Protein AF-A0A7W0HCE4-F1 (afdb_monomer_lite)

Structure (mmCIF, N/CA/C/O backbone):
data_AF-A0A7W0HCE4-F1
#
_entry.id   AF-A0A7W0HCE4-F1
#
loop_
_atom_site.group_PDB
_atom_site.id
_atom_site.type_symbol
_atom_site.label_atom_id
_atom_site.label_alt_id
_atom_site.label_comp_id
_atom_site.label_asym_id
_atom_site.label_entity_id
_atom_site.label_seq_id
_atom_site.pdbx_PDB_ins_code
_atom_site.Cartn_x
_atom_site.Cartn_y
_atom_site.Cartn_z
_atom_site.occupancy
_atom_site.B_iso_or_equiv
_atom_site.auth_seq_id
_atom_site.auth_comp_id
_atom_site.auth_asym_id
_atom_site.auth_atom_id
_atom_site.pdbx_PDB_model_num
ATOM 1 N N . MET A 1 1 ? 74.930 -29.586 -72.399 1.00 37.34 1 MET A N 1
ATOM 2 C CA . MET A 1 1 ? 75.860 -28.508 -72.786 1.00 37.34 1 MET A CA 1
ATOM 3 C C . MET A 1 1 ? 75.119 -27.183 -72.626 1.00 37.34 1 MET A C 1
ATOM 5 O O . MET A 1 1 ? 74.125 -26.989 -73.298 1.00 37.34 1 MET A O 1
ATOM 9 N N . ILE A 1 2 ? 75.574 -26.370 -71.663 1.00 38.88 2 ILE A N 1
ATOM 10 C CA . ILE A 1 2 ? 75.503 -24.894 -71.575 1.00 38.88 2 ILE A CA 1
ATOM 11 C C . ILE A 1 2 ? 74.087 -24.244 -71.536 1.00 38.88 2 ILE A C 1
ATOM 13 O O . ILE A 1 2 ? 73.412 -24.165 -72.547 1.00 38.88 2 ILE A O 1
ATOM 17 N N . LYS A 1 3 ? 73.533 -23.886 -70.361 1.00 41.09 3 LYS A N 1
ATOM 18 C CA . LYS A 1 3 ? 73.695 -22.641 -69.542 1.00 41.09 3 LYS A CA 1
ATOM 19 C C . LYS A 1 3 ? 72.867 -21.426 -70.031 1.00 41.09 3 LYS A C 1
ATOM 21 O O . LYS A 1 3 ? 73.241 -20.822 -71.028 1.00 41.09 3 LYS A O 1
ATOM 26 N N . ARG A 1 4 ? 71.882 -20.999 -69.213 1.00 38.53 4 ARG A N 1
ATOM 27 C CA . ARG A 1 4 ? 71.616 -19.631 -68.651 1.00 38.53 4 ARG A CA 1
ATOM 28 C C . ARG A 1 4 ? 70.099 -19.467 -68.380 1.00 38.53 4 ARG A C 1
ATOM 30 O O . ARG A 1 4 ? 69.330 -19.603 -69.314 1.00 38.53 4 ARG A O 1
ATOM 37 N N . LEU A 1 5 ? 69.553 -19.413 -67.154 1.00 45.75 5 LEU A N 1
ATOM 38 C CA . LEU A 1 5 ? 69.664 -18.492 -65.994 1.00 45.75 5 LEU A CA 1
ATOM 39 C C . LEU A 1 5 ? 69.157 -17.047 -66.217 1.00 45.75 5 LEU A C 1
ATOM 41 O O . LEU A 1 5 ? 69.808 -16.286 -66.924 1.00 45.75 5 LEU A O 1
ATOM 45 N N . ARG A 1 6 ? 68.146 -16.692 -65.388 1.00 41.25 6 ARG A N 1
ATOM 46 C CA . ARG A 1 6 ? 67.725 -15.361 -64.862 1.00 41.25 6 ARG A CA 1
ATOM 47 C C . ARG A 1 6 ? 66.844 -14.523 -65.815 1.00 41.25 6 ARG A C 1
ATOM 49 O O . ARG A 1 6 ? 67.125 -14.466 -66.994 1.00 41.25 6 ARG A O 1
ATOM 56 N N . HIS A 1 7 ? 65.748 -13.882 -65.392 1.00 38.25 7 HIS A N 1
ATOM 57 C CA . HIS A 1 7 ? 65.564 -13.102 -64.166 1.00 38.25 7 HIS A CA 1
ATOM 58 C C . HIS A 1 7 ? 64.142 -13.143 -63.576 1.00 38.25 7 HIS A C 1
ATOM 60 O O . HIS A 1 7 ? 63.132 -13.031 -64.259 1.00 38.25 7 HIS A O 1
ATOM 66 N N . THR A 1 8 ? 64.137 -13.211 -62.249 1.00 46.72 8 THR A N 1
ATOM 67 C CA . THR A 1 8 ? 63.145 -12.707 -61.297 1.00 46.72 8 THR A CA 1
ATOM 68 C C . THR A 1 8 ? 62.633 -11.295 -61.607 1.00 46.72 8 THR A C 1
ATOM 70 O O . THR A 1 8 ? 63.443 -10.380 -61.731 1.00 46.72 8 THR A O 1
ATOM 73 N N . ALA A 1 9 ? 61.318 -11.088 -61.523 1.00 38.62 9 ALA A N 1
ATOM 74 C CA . ALA A 1 9 ? 60.739 -9.820 -61.080 1.00 38.62 9 ALA A CA 1
ATOM 75 C C . ALA A 1 9 ? 59.551 -10.111 -60.152 1.00 38.62 9 ALA A C 1
ATOM 77 O O . ALA A 1 9 ? 58.407 -10.259 -60.571 1.00 38.62 9 ALA A O 1
ATOM 78 N N . LYS A 1 10 ? 59.864 -10.236 -58.858 1.00 41.44 10 LYS A N 1
ATOM 79 C CA . LYS A 1 10 ? 58.897 -10.055 -57.779 1.00 41.44 10 LYS A CA 1
ATOM 80 C C . LYS A 1 10 ? 58.501 -8.578 -57.796 1.00 41.44 10 LYS A C 1
ATOM 82 O O . LYS A 1 10 ? 59.321 -7.746 -57.423 1.00 41.44 10 LYS A O 1
ATOM 87 N N . VAL A 1 11 ? 57.279 -8.248 -58.202 1.00 39.66 11 VAL A N 1
ATOM 88 C CA . VAL A 1 11 ? 56.670 -6.963 -57.833 1.00 39.66 11 VAL A CA 1
ATOM 89 C C . VAL A 1 11 ? 55.745 -7.252 -56.665 1.00 39.66 11 VAL A C 1
ATOM 91 O O . VAL A 1 11 ? 54.570 -7.568 -56.821 1.00 39.66 11 VAL A O 1
ATOM 94 N N . GLY A 1 12 ? 56.342 -7.223 -55.475 1.00 42.44 12 GLY A N 1
ATOM 95 C CA . GLY A 1 12 ? 55.594 -7.074 -54.243 1.00 42.44 12 GLY A CA 1
ATOM 96 C C . GLY A 1 12 ? 55.044 -5.656 -54.197 1.00 42.44 12 GLY A C 1
ATOM 97 O O . GLY A 1 12 ? 55.812 -4.702 -54.124 1.00 42.44 12 GLY A O 1
ATOM 98 N N . ALA A 1 13 ? 53.725 -5.523 -54.232 1.00 39.62 13 ALA A N 1
ATOM 99 C CA . ALA A 1 13 ? 53.053 -4.351 -53.704 1.00 39.62 13 ALA A CA 1
ATOM 100 C C . ALA A 1 13 ? 52.487 -4.748 -52.339 1.00 39.62 13 ALA A C 1
ATOM 102 O O . ALA A 1 13 ? 51.343 -5.180 -52.214 1.00 39.62 13 ALA A O 1
ATOM 103 N N . LEU A 1 14 ? 53.344 -4.645 -51.319 1.00 40.50 14 LEU A N 1
ATOM 104 C CA . LEU A 1 14 ? 52.908 -4.470 -49.940 1.00 40.50 14 LEU A CA 1
ATOM 105 C C . LEU A 1 14 ? 52.100 -3.160 -49.918 1.00 40.50 14 LEU A C 1
ATOM 107 O O . LEU A 1 14 ? 52.675 -2.078 -49.956 1.00 40.50 14 LEU A O 1
ATOM 111 N N . MET A 1 15 ? 50.772 -3.244 -49.904 1.00 41.19 15 MET A N 1
ATOM 112 C CA . MET A 1 15 ? 49.914 -2.148 -49.443 1.00 41.19 15 MET A CA 1
ATOM 113 C C . MET A 1 15 ? 49.474 -2.483 -48.021 1.00 41.19 15 MET A C 1
ATOM 115 O O . MET A 1 15 ? 48.312 -2.751 -47.739 1.00 41.19 15 MET A O 1
ATOM 119 N N . THR A 1 16 ? 50.449 -2.505 -47.115 1.00 43.69 16 THR A N 1
ATOM 120 C CA . THR A 1 16 ? 50.219 -2.295 -45.688 1.00 43.69 16 THR A CA 1
ATOM 121 C C . THR A 1 16 ? 49.988 -0.804 -45.474 1.00 43.69 16 THR A C 1
ATOM 123 O O . THR A 1 16 ? 50.925 -0.048 -45.239 1.00 43.69 16 THR A O 1
ATOM 126 N N . VAL A 1 17 ? 48.732 -0.381 -45.550 1.00 43.34 17 VAL A N 1
ATOM 127 C CA . VAL A 1 17 ? 48.257 0.730 -44.726 1.00 43.34 17 VAL A CA 1
ATOM 128 C C . VAL A 1 17 ? 47.193 0.115 -43.836 1.00 43.34 17 VAL A C 1
ATOM 130 O O . VAL A 1 17 ? 46.006 0.119 -44.147 1.00 43.34 17 VAL A O 1
ATOM 133 N N . ALA A 1 18 ? 47.664 -0.531 -42.768 1.00 41.62 18 ALA A N 1
ATOM 134 C CA . ALA A 1 18 ? 46.821 -0.854 -41.635 1.00 41.62 18 ALA A CA 1
ATOM 135 C C . ALA A 1 18 ? 46.302 0.485 -41.106 1.00 41.62 18 ALA A C 1
ATOM 137 O O . ALA A 1 18 ? 47.062 1.293 -40.573 1.00 41.62 18 ALA A O 1
ATOM 138 N N . ALA A 1 19 ? 45.024 0.750 -41.355 1.00 42.84 19 ALA A N 1
ATOM 139 C CA . ALA A 1 19 ? 44.295 1.858 -40.776 1.00 42.84 19 ALA A CA 1
ATOM 140 C C . ALA A 1 19 ? 44.119 1.577 -39.278 1.00 42.84 19 ALA A C 1
ATOM 142 O O . ALA A 1 19 ? 43.049 1.194 -38.821 1.00 42.84 19 ALA A O 1
ATOM 143 N N . THR A 1 20 ? 45.187 1.753 -38.504 1.00 44.50 20 THR A N 1
ATOM 144 C CA . THR A 1 20 ? 45.140 1.785 -37.040 1.00 44.50 20 THR A CA 1
ATOM 145 C C . THR A 1 20 ? 44.678 3.172 -36.595 1.00 44.50 20 THR A C 1
ATOM 147 O O . THR A 1 20 ? 45.340 3.864 -35.833 1.00 44.50 20 THR A O 1
ATOM 150 N N . GLY A 1 21 ? 43.538 3.611 -37.126 1.00 44.34 21 GLY A N 1
ATOM 151 C CA . GLY A 1 21 ? 42.739 4.667 -36.529 1.00 44.34 21 GLY A CA 1
ATOM 152 C C . GLY A 1 21 ? 41.798 3.991 -35.552 1.00 44.34 21 GLY A C 1
ATOM 153 O O . GLY A 1 21 ? 40.619 3.833 -35.855 1.00 44.34 21 GLY A O 1
ATOM 154 N N . LEU A 1 22 ? 42.343 3.508 -34.433 1.00 43.38 22 LEU A N 1
ATOM 155 C CA . LEU A 1 22 ? 41.542 3.052 -33.306 1.00 43.38 22 LEU A CA 1
ATOM 156 C C . LEU A 1 22 ? 40.835 4.303 -32.773 1.00 43.38 22 LEU A C 1
ATOM 158 O O . LEU A 1 22 ? 41.374 5.051 -31.961 1.00 43.38 22 LEU A O 1
ATOM 162 N N . LEU A 1 23 ? 39.673 4.592 -33.354 1.00 44.69 23 LEU A N 1
ATOM 163 C CA . LEU A 1 23 ? 38.726 5.569 -32.859 1.00 44.69 23 LEU A CA 1
ATOM 164 C C . LEU A 1 23 ? 38.374 5.113 -31.448 1.00 44.69 23 LEU A C 1
ATOM 166 O O . LEU A 1 23 ? 37.571 4.202 -31.262 1.00 44.69 23 LEU A O 1
ATOM 170 N N . ILE A 1 24 ? 38.988 5.751 -30.455 1.00 46.81 24 ILE A N 1
ATOM 171 C CA . ILE A 1 24 ? 38.459 5.815 -29.097 1.00 46.81 24 ILE A CA 1
ATOM 172 C C . ILE A 1 24 ? 37.216 6.711 -29.197 1.00 46.81 24 ILE A C 1
ATOM 174 O O . ILE A 1 24 ? 37.203 7.854 -28.755 1.00 46.81 24 ILE A O 1
ATOM 178 N N . GLY A 1 25 ? 36.196 6.228 -29.908 1.00 45.31 25 GLY A N 1
ATOM 179 C CA . GLY A 1 25 ? 34.849 6.736 -29.770 1.00 45.31 25 GLY A CA 1
ATOM 180 C C . GLY A 1 25 ? 34.434 6.315 -28.378 1.00 45.31 25 GLY A C 1
ATOM 181 O O . GLY A 1 25 ? 34.286 5.121 -28.125 1.00 45.31 25 GLY A O 1
ATOM 182 N N . GLY A 1 26 ? 34.360 7.274 -27.458 1.00 45.44 26 GLY A N 1
ATOM 183 C CA . GLY A 1 26 ? 33.756 7.027 -26.161 1.00 45.44 26 GLY A CA 1
ATOM 184 C C . GLY A 1 26 ? 32.360 6.489 -26.423 1.00 45.44 26 GLY A C 1
ATOM 185 O O . GLY A 1 26 ? 31.509 7.226 -26.914 1.00 45.44 26 GLY A O 1
ATOM 186 N N . ALA A 1 27 ? 32.156 5.196 -26.175 1.00 43.72 27 ALA A N 1
ATOM 187 C CA . ALA A 1 27 ? 30.822 4.647 -26.083 1.00 43.72 27 ALA A CA 1
ATOM 188 C C . ALA A 1 27 ? 30.161 5.418 -24.942 1.00 43.72 27 ALA A C 1
ATOM 190 O O . ALA A 1 27 ? 30.514 5.240 -23.775 1.00 43.72 27 ALA A O 1
ATOM 191 N N . THR A 1 28 ? 29.287 6.360 -25.282 1.00 46.72 28 THR A N 1
ATOM 192 C CA . THR A 1 28 ? 28.354 6.894 -24.301 1.00 46.72 28 THR A CA 1
ATOM 193 C C . THR A 1 28 ? 27.601 5.690 -23.750 1.00 46.72 28 THR A C 1
ATOM 195 O O . THR A 1 28 ? 27.177 4.856 -24.559 1.00 46.72 28 THR A O 1
ATOM 198 N N . PRO A 1 29 ? 27.482 5.538 -22.420 1.00 52.06 29 PRO A N 1
ATOM 199 C CA . PRO A 1 29 ? 26.668 4.468 -21.874 1.00 52.06 29 PRO A CA 1
ATOM 200 C C . PRO A 1 29 ? 25.286 4.600 -22.508 1.00 52.06 29 PRO A C 1
ATOM 202 O O . PRO A 1 29 ? 24.668 5.662 -22.420 1.00 52.06 29 PRO A O 1
ATOM 205 N N . ALA A 1 30 ? 24.848 3.561 -23.220 1.00 50.66 30 ALA A N 1
ATOM 206 C CA . ALA A 1 30 ? 23.439 3.433 -23.524 1.00 50.66 30 ALA A CA 1
ATOM 207 C C . ALA A 1 30 ? 22.764 3.382 -22.156 1.00 50.66 30 ALA A C 1
ATOM 209 O O . ALA A 1 30 ? 23.057 2.489 -21.358 1.00 50.66 30 ALA A O 1
ATOM 210 N N . LEU A 1 31 ? 21.976 4.406 -21.845 1.00 56.56 31 LEU A N 1
ATOM 211 C CA . LEU A 1 31 ? 21.068 4.304 -20.718 1.00 56.56 31 LEU A CA 1
ATOM 212 C C . LEU A 1 31 ? 20.157 3.112 -21.047 1.00 56.56 31 LEU A C 1
ATOM 214 O O . LEU A 1 31 ? 19.805 2.916 -22.208 1.00 56.56 31 LEU A O 1
ATOM 218 N N . ALA A 1 32 ? 19.910 2.240 -20.080 1.00 57.72 32 ALA A N 1
ATOM 219 C CA . ALA A 1 32 ? 18.903 1.202 -20.233 1.00 57.72 32 ALA A CA 1
ATOM 220 C C . ALA A 1 32 ? 17.567 1.789 -19.782 1.00 57.72 32 ALA A C 1
ATOM 222 O O . ALA A 1 32 ? 17.553 2.645 -18.892 1.00 57.72 32 ALA A O 1
ATOM 223 N N . ASP A 1 33 ? 16.473 1.329 -20.380 1.00 70.81 33 ASP A N 1
ATOM 224 C CA . ASP A 1 33 ? 15.153 1.578 -19.820 1.00 70.81 33 ASP A CA 1
ATOM 225 C C . ASP A 1 33 ? 15.108 0.946 -18.431 1.00 70.81 33 ASP A C 1
ATOM 227 O O . ASP A 1 33 ? 15.398 -0.244 -18.269 1.00 70.81 33 ASP A O 1
ATOM 231 N N . THR A 1 34 ? 14.794 1.763 -17.428 1.00 80.06 34 THR A N 1
ATOM 232 C CA . THR A 1 34 ? 14.655 1.303 -16.048 1.00 80.06 34 THR A CA 1
ATOM 233 C C . THR A 1 34 ? 13.201 1.391 -15.630 1.00 80.06 34 THR A C 1
ATOM 235 O O . THR A 1 34 ? 12.513 2.368 -15.930 1.00 80.06 34 THR A O 1
ATOM 238 N N . SER A 1 35 ? 12.722 0.360 -14.942 1.00 86.94 35 SER A N 1
ATOM 239 C CA . SER A 1 35 ? 11.449 0.400 -14.224 1.00 86.94 35 SER A CA 1
ATOM 240 C C . SER A 1 35 ? 11.597 -0.285 -12.875 1.00 86.94 35 SER A C 1
ATOM 242 O O . SER A 1 35 ? 12.296 -1.290 -12.754 1.00 86.94 35 SER A O 1
ATOM 244 N N . GLN A 1 36 ? 10.960 0.279 -11.855 1.00 90.31 36 GLN A N 1
ATOM 245 C CA . GLN A 1 36 ? 11.044 -0.213 -10.481 1.00 90.31 36 GLN A CA 1
ATOM 246 C C . GLN A 1 36 ? 9.645 -0.297 -9.875 1.00 90.31 36 GLN A C 1
ATOM 248 O O . GLN A 1 36 ? 8.809 0.573 -10.116 1.00 90.31 36 GLN A O 1
ATOM 253 N N . ALA A 1 37 ? 9.382 -1.332 -9.083 1.00 92.12 37 ALA A N 1
ATOM 254 C CA . ALA A 1 37 ? 8.168 -1.441 -8.283 1.00 92.12 37 ALA A CA 1
ATOM 255 C C . ALA A 1 37 ? 8.479 -2.082 -6.932 1.00 92.12 37 ALA A C 1
ATOM 257 O O . ALA A 1 37 ? 9.247 -3.040 -6.842 1.00 92.12 37 ALA A O 1
ATOM 258 N N . THR A 1 38 ? 7.857 -1.568 -5.873 1.00 93.56 38 THR A N 1
ATOM 259 C CA . THR A 1 38 ? 7.938 -2.132 -4.527 1.00 93.56 38 THR A CA 1
ATOM 260 C C . THR A 1 38 ? 6.558 -2.232 -3.888 1.00 93.56 38 THR A C 1
ATOM 262 O O . THR A 1 38 ? 5.717 -1.349 -4.049 1.00 93.56 38 THR A O 1
ATOM 265 N N . ALA A 1 39 ? 6.331 -3.317 -3.152 1.00 94.38 39 ALA A N 1
ATOM 266 C CA . ALA A 1 39 ? 5.108 -3.609 -2.418 1.00 94.38 39 ALA A CA 1
ATOM 267 C C . ALA A 1 39 ? 5.448 -4.137 -1.016 1.00 94.38 39 ALA A C 1
ATOM 269 O O . ALA A 1 39 ? 6.295 -5.018 -0.858 1.00 94.38 39 ALA A O 1
ATOM 270 N N . ASN A 1 40 ? 4.771 -3.619 0.004 1.00 94.06 40 ASN A N 1
ATOM 271 C CA . ASN A 1 40 ? 4.890 -4.050 1.391 1.00 94.06 40 ASN A CA 1
ATOM 272 C C . ASN A 1 40 ? 3.496 -4.074 2.031 1.00 94.06 40 ASN A C 1
ATOM 274 O O . ASN A 1 40 ? 2.814 -3.051 2.107 1.00 94.06 40 ASN A O 1
ATOM 278 N N . ALA A 1 41 ? 3.046 -5.253 2.457 1.00 93.44 41 ALA A N 1
ATOM 279 C CA . ALA A 1 41 ? 1.690 -5.421 2.966 1.00 93.44 41 ALA A CA 1
ATOM 280 C C . ALA A 1 41 ? 1.482 -4.817 4.366 1.00 93.44 41 ALA A C 1
ATOM 282 O O . ALA A 1 41 ? 0.426 -4.226 4.608 1.00 93.44 41 ALA A O 1
ATOM 283 N N . ALA A 1 42 ? 2.449 -4.953 5.280 1.00 92.12 42 ALA A N 1
ATOM 284 C CA . ALA A 1 42 ? 2.346 -4.418 6.633 1.00 92.12 42 ALA A CA 1
ATOM 285 C C . ALA A 1 42 ? 3.709 -4.174 7.304 1.00 92.12 42 ALA A C 1
ATOM 287 O O . ALA A 1 42 ? 4.560 -5.065 7.397 1.00 92.12 42 ALA A O 1
ATOM 288 N N . VAL A 1 43 ? 3.842 -2.995 7.913 1.00 92.06 43 VAL A N 1
ATOM 289 C CA . VAL A 1 43 ? 4.933 -2.632 8.823 1.00 92.06 43 VAL A CA 1
ATOM 290 C C . VAL A 1 43 ? 4.335 -2.120 10.125 1.00 92.06 43 VAL A C 1
ATOM 292 O O . VAL A 1 43 ? 3.591 -1.147 10.124 1.00 92.06 43 VAL A O 1
ATOM 295 N N . LEU A 1 44 ? 4.670 -2.770 11.239 1.00 90.25 44 LEU A N 1
ATOM 296 C CA . LEU A 1 44 ? 4.328 -2.337 12.590 1.00 90.25 44 LEU A CA 1
ATOM 297 C C . LEU A 1 44 ? 5.611 -2.044 13.356 1.00 90.25 44 LEU A C 1
ATOM 299 O O . LEU A 1 44 ? 6.436 -2.934 13.568 1.00 90.25 44 LEU A O 1
ATOM 303 N N . GLU A 1 45 ? 5.733 -0.823 13.843 1.00 91.81 45 GLU A N 1
ATOM 304 C CA . GLU A 1 45 ? 6.840 -0.349 14.654 1.00 91.81 45 GLU A CA 1
ATOM 305 C C . GLU A 1 45 ? 6.353 -0.008 16.061 1.00 91.81 45 GLU A C 1
ATOM 307 O O . GLU A 1 45 ? 5.301 0.603 16.256 1.00 91.81 45 GLU A O 1
ATOM 312 N N . LEU A 1 46 ? 7.145 -0.399 17.055 1.00 88.50 46 LEU A N 1
ATOM 313 C CA . LEU A 1 46 ? 6.950 -0.059 18.458 1.00 88.50 46 LEU A CA 1
ATOM 314 C C . LEU A 1 46 ? 8.176 0.725 18.921 1.00 88.50 46 LEU A C 1
ATOM 316 O O . LEU A 1 46 ? 9.292 0.203 18.889 1.00 88.50 46 LEU A O 1
ATOM 320 N N . LEU A 1 47 ? 7.981 1.975 19.347 1.00 88.19 47 LEU A N 1
ATOM 321 C CA . LEU A 1 47 ? 9.069 2.872 19.760 1.00 88.19 47 LEU A CA 1
ATOM 322 C C . LEU A 1 47 ? 10.177 2.973 18.689 1.00 88.19 47 LEU A C 1
ATOM 324 O O . LEU A 1 47 ? 11.364 2.864 19.000 1.00 88.19 47 LEU A O 1
ATOM 328 N N . GLY A 1 48 ? 9.778 3.083 17.416 1.00 85.25 48 GLY A N 1
ATOM 329 C CA . GLY A 1 48 ? 10.684 3.174 16.263 1.00 85.25 48 GLY A CA 1
ATOM 330 C C . GLY A 1 48 ? 11.444 1.888 15.915 1.00 85.25 48 GLY A C 1
ATOM 331 O O . GLY A 1 48 ? 12.333 1.922 15.069 1.00 85.25 48 GLY A O 1
ATOM 332 N N . ASN A 1 49 ? 11.135 0.758 16.559 1.00 85.88 49 ASN A N 1
ATOM 333 C CA . ASN A 1 49 ? 11.723 -0.538 16.228 1.00 85.88 49 ASN A CA 1
ATOM 334 C C . ASN A 1 49 ? 10.685 -1.402 15.501 1.00 85.88 49 ASN A C 1
ATOM 336 O O . ASN A 1 49 ? 9.560 -1.512 16.000 1.00 85.88 49 ASN A O 1
ATOM 340 N N . PRO A 1 50 ? 11.032 -2.053 14.377 1.00 85.38 50 PRO A N 1
ATOM 341 C CA . PRO A 1 50 ? 10.102 -2.921 13.669 1.00 85.38 50 PRO A CA 1
ATOM 342 C C . PRO A 1 50 ? 9.750 -4.123 14.550 1.00 85.38 50 PRO A C 1
ATOM 344 O O . PRO A 1 50 ? 10.606 -4.936 14.899 1.00 85.38 50 PRO A O 1
ATOM 347 N N . LEU A 1 51 ? 8.479 -4.218 14.928 1.00 85.81 51 LEU A N 1
ATOM 348 C CA . LEU A 1 51 ? 7.922 -5.339 15.677 1.00 85.81 51 LEU A CA 1
ATOM 349 C C . LEU A 1 51 ? 7.426 -6.430 14.725 1.00 85.81 51 LEU A C 1
ATOM 351 O O . LEU A 1 51 ? 7.648 -7.613 14.972 1.00 85.81 51 LEU A O 1
ATOM 355 N N . ILE A 1 52 ? 6.753 -6.023 13.646 1.00 84.38 52 ILE A N 1
ATOM 356 C CA . ILE A 1 52 ? 6.265 -6.909 12.588 1.00 84.38 52 ILE A CA 1
ATOM 357 C C . ILE A 1 52 ? 6.586 -6.255 11.249 1.00 84.38 52 ILE A C 1
ATOM 359 O O . ILE A 1 52 ? 6.328 -5.072 11.047 1.00 84.38 52 ILE A O 1
ATOM 363 N N . THR A 1 53 ? 7.136 -7.037 10.329 1.00 86.38 53 THR A N 1
ATOM 364 C CA . THR A 1 53 ? 7.311 -6.640 8.935 1.00 86.38 53 THR A CA 1
ATOM 365 C C . THR A 1 53 ? 6.973 -7.823 8.049 1.00 86.38 53 THR A C 1
ATOM 367 O O . THR A 1 53 ? 7.358 -8.957 8.341 1.00 86.38 53 THR A O 1
ATOM 370 N N . THR A 1 54 ? 6.246 -7.559 6.973 1.00 86.94 54 THR A N 1
ATOM 371 C CA . THR A 1 54 ? 5.974 -8.538 5.919 1.00 86.94 54 THR A CA 1
ATOM 372 C C . THR A 1 54 ? 7.136 -8.677 4.938 1.00 86.94 54 THR A C 1
ATOM 374 O O . THR A 1 54 ? 7.057 -9.477 4.013 1.00 86.94 54 THR A O 1
ATOM 377 N N . GLY A 1 55 ? 8.221 -7.921 5.134 1.00 86.62 55 GLY A N 1
ATOM 378 C CA . GLY A 1 55 ? 9.271 -7.765 4.135 1.00 86.62 55 GLY A CA 1
ATOM 379 C C . GLY A 1 55 ? 8.836 -6.836 3.002 1.00 86.62 55 GLY A C 1
ATOM 380 O O . GLY A 1 55 ? 7.729 -6.299 3.007 1.00 86.62 55 GLY A O 1
ATOM 381 N N . THR A 1 56 ? 9.733 -6.638 2.041 1.00 88.56 56 THR A N 1
ATOM 382 C CA . THR A 1 56 ? 9.474 -5.814 0.861 1.00 88.56 56 THR A CA 1
ATOM 383 C C . THR A 1 56 ? 9.630 -6.676 -0.376 1.00 88.56 56 THR A C 1
ATOM 385 O O . THR A 1 56 ? 10.691 -7.250 -0.612 1.00 88.56 56 THR A O 1
ATOM 388 N N . CYS A 1 57 ? 8.578 -6.709 -1.176 1.00 90.06 57 CYS A N 1
ATOM 389 C CA . CYS A 1 57 ? 8.569 -7.289 -2.501 1.00 90.06 57 CYS A CA 1
ATOM 390 C C . CYS A 1 57 ? 9.028 -6.213 -3.483 1.00 90.06 57 CYS A C 1
ATOM 392 O O . CYS A 1 57 ? 8.302 -5.249 -3.711 1.00 90.06 57 CYS A O 1
ATOM 394 N N . ALA A 1 58 ? 10.254 -6.324 -3.987 1.00 90.38 58 ALA A N 1
ATOM 395 C CA . ALA A 1 58 ? 10.869 -5.336 -4.867 1.00 90.38 58 ALA A CA 1
ATOM 396 C C . ALA A 1 58 ? 11.299 -6.002 -6.172 1.00 90.38 58 ALA A C 1
ATOM 398 O O . ALA A 1 58 ? 11.889 -7.081 -6.143 1.00 90.38 58 ALA A O 1
ATOM 399 N N . VAL A 1 59 ? 10.999 -5.350 -7.289 1.00 89.38 59 VAL A N 1
ATOM 400 C CA . VAL A 1 59 ? 11.402 -5.771 -8.632 1.00 89.38 59 VAL A CA 1
ATOM 401 C C . VAL A 1 59 ? 11.976 -4.576 -9.373 1.00 89.38 59 VAL A C 1
ATOM 403 O O . VAL A 1 59 ? 11.510 -3.441 -9.213 1.00 89.38 59 VAL A O 1
ATOM 406 N N . GLU A 1 60 ? 13.003 -4.835 -10.165 1.00 87.88 60 GLU A N 1
ATOM 407 C CA . GLU A 1 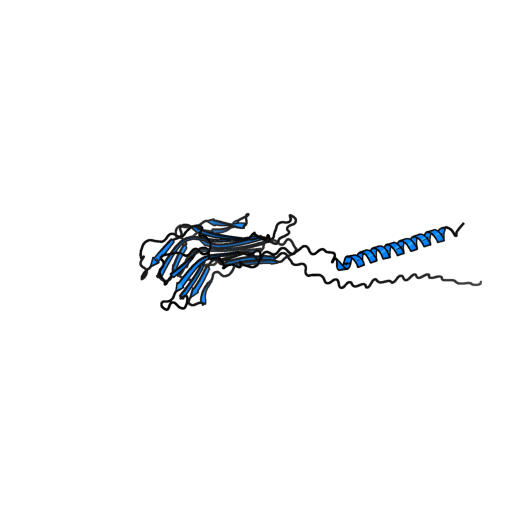60 ? 13.716 -3.821 -10.921 1.00 87.88 60 GLU A CA 1
ATOM 408 C C . GLU A 1 60 ? 14.108 -4.404 -12.272 1.00 87.88 60 GLU A C 1
ATOM 410 O O . GLU A 1 60 ? 14.871 -5.361 -12.379 1.00 87.88 60 GLU A O 1
ATOM 415 N N . HIS A 1 61 ? 13.602 -3.781 -13.327 1.00 83.94 61 HIS A N 1
ATOM 416 C CA . HIS A 1 61 ? 13.930 -4.173 -14.679 1.00 83.94 61 HIS A CA 1
ATOM 417 C C . HIS A 1 61 ? 14.924 -3.176 -15.271 1.00 83.94 61 HIS A C 1
ATOM 419 O O . HIS A 1 61 ? 14.548 -2.061 -15.628 1.00 83.94 61 HIS A O 1
ATOM 425 N N . GLU A 1 62 ? 16.179 -3.605 -15.403 1.00 76.81 62 GLU A N 1
ATOM 426 C CA . GLU A 1 62 ? 17.256 -2.873 -16.077 1.00 76.81 62 GLU A CA 1
ATOM 427 C C . GLU A 1 62 ? 17.734 -3.679 -17.289 1.00 76.81 62 GLU A C 1
ATOM 429 O O . GLU A 1 62 ? 18.667 -4.482 -17.193 1.00 76.81 62 GLU A O 1
ATOM 434 N N . SER A 1 63 ? 17.108 -3.523 -18.456 1.00 64.31 63 SER A N 1
ATOM 435 C CA . SER A 1 63 ? 17.680 -4.152 -19.646 1.00 64.31 63 SER A CA 1
ATOM 436 C C . SER A 1 63 ? 17.304 -3.468 -20.953 1.00 64.31 63 SER A C 1
ATOM 438 O O . SER A 1 63 ? 16.226 -2.915 -21.113 1.00 64.31 63 SER A O 1
ATOM 440 N N . ASN A 1 64 ? 18.238 -3.535 -21.904 1.00 59.41 64 ASN A N 1
ATOM 441 C CA . ASN A 1 64 ? 18.039 -3.180 -23.309 1.00 59.41 64 ASN A CA 1
ATOM 442 C C . ASN A 1 64 ? 17.615 -4.397 -24.156 1.00 59.41 64 ASN A C 1
ATOM 444 O O . ASN A 1 64 ? 17.807 -4.414 -25.373 1.00 59.41 64 ASN A O 1
ATOM 448 N N . GLN A 1 65 ? 17.141 -5.466 -23.509 1.00 54.97 65 GLN A N 1
ATOM 449 C CA . GLN A 1 65 ? 16.704 -6.696 -24.157 1.00 54.97 65 GLN A CA 1
ATOM 450 C C . GLN A 1 65 ? 15.308 -7.040 -23.656 1.00 54.97 65 GLN A C 1
ATOM 452 O O . GLN A 1 65 ? 14.979 -6.800 -22.507 1.00 54.97 65 GLN A O 1
ATOM 457 N N . SER A 1 66 ? 14.483 -7.647 -24.502 1.00 53.59 66 SER A N 1
ATOM 458 C CA . SER A 1 66 ? 13.188 -8.172 -24.068 1.00 53.59 66 SER A CA 1
ATOM 459 C C . SER A 1 66 ? 13.414 -9.361 -23.120 1.00 53.59 66 SER A C 1
ATOM 461 O O . SER A 1 66 ? 13.539 -10.507 -23.553 1.00 53.59 66 SER A O 1
ATOM 463 N N . LEU A 1 67 ? 13.558 -9.075 -21.826 1.00 57.56 67 LEU A N 1
ATOM 464 C CA . LEU A 1 67 ? 13.540 -10.060 -20.752 1.00 57.56 67 LEU A CA 1
ATOM 465 C C . LEU A 1 67 ? 12.086 -10.276 -20.296 1.00 57.56 67 LEU A C 1
ATOM 467 O O . LEU A 1 67 ? 11.259 -9.376 -20.446 1.00 57.56 67 LEU A O 1
ATOM 471 N N . PRO A 1 68 ? 11.744 -11.468 -19.774 1.00 61.50 68 PRO A N 1
ATOM 472 C CA . PRO A 1 68 ? 10.424 -11.706 -19.194 1.00 61.50 68 PRO A CA 1
ATOM 473 C C . PRO A 1 68 ? 10.159 -10.756 -18.016 1.00 61.50 68 PRO A C 1
ATOM 475 O O . PRO A 1 68 ? 11.099 -10.354 -17.330 1.00 61.50 68 PRO A O 1
ATOM 478 N N . ASP A 1 69 ? 8.883 -10.439 -17.781 1.00 72.38 69 ASP A N 1
ATOM 479 C CA . ASP A 1 69 ? 8.422 -9.646 -16.636 1.00 72.38 69 ASP A CA 1
ATOM 480 C C . ASP A 1 69 ? 9.028 -10.167 -15.327 1.00 72.38 69 ASP A C 1
ATOM 482 O O . ASP A 1 69 ? 8.979 -11.370 -15.041 1.00 72.38 69 ASP A O 1
ATOM 486 N N . GLU A 1 70 ? 9.572 -9.260 -14.515 1.00 72.38 70 GLU A N 1
ATOM 487 C CA . GLU A 1 70 ? 10.001 -9.612 -13.169 1.00 72.38 70 GLU A CA 1
ATOM 488 C C . GLU A 1 70 ? 8.812 -9.448 -12.225 1.00 72.38 70 GLU A C 1
ATOM 490 O O . GLU A 1 70 ? 8.241 -8.364 -12.108 1.00 72.38 70 GLU A O 1
ATOM 495 N N . ILE A 1 71 ? 8.417 -10.551 -11.589 1.00 79.62 71 ILE A N 1
ATOM 496 C CA . ILE A 1 71 ? 7.260 -10.616 -10.700 1.00 79.62 71 ILE A CA 1
ATOM 497 C C . ILE A 1 71 ? 7.730 -11.122 -9.346 1.00 79.62 71 ILE A C 1
ATOM 499 O O . ILE A 1 71 ? 8.300 -12.210 -9.243 1.00 79.62 71 ILE A O 1
ATOM 503 N N . CYS A 1 72 ? 7.406 -10.377 -8.300 1.00 80.94 72 CYS A N 1
ATOM 504 C CA . CYS A 1 72 ? 7.466 -10.871 -6.936 1.00 80.94 72 CYS A CA 1
ATOM 505 C C . CYS A 1 72 ? 6.035 -11.018 -6.400 1.00 80.94 72 CYS A C 1
ATOM 507 O O . CYS A 1 72 ? 5.185 -10.169 -6.659 1.00 80.94 72 CYS A O 1
ATOM 509 N N . ASN A 1 73 ? 5.751 -12.124 -5.704 1.00 78.88 73 ASN A N 1
ATOM 510 C CA . ASN A 1 73 ? 4.462 -12.391 -5.069 1.00 78.88 73 ASN A CA 1
ATOM 511 C C . ASN A 1 73 ? 4.688 -13.133 -3.749 1.00 78.88 73 ASN A C 1
ATOM 513 O O . ASN A 1 73 ? 5.147 -14.279 -3.751 1.00 78.88 73 ASN A O 1
ATOM 517 N N . GLU A 1 74 ? 4.362 -12.488 -2.634 1.00 76.88 74 GLU A N 1
ATOM 518 C CA . GLU A 1 74 ? 4.529 -13.058 -1.302 1.00 76.88 74 GLU A CA 1
ATOM 519 C C . GLU A 1 74 ? 3.244 -12.947 -0.482 1.00 76.88 74 GLU A C 1
ATOM 521 O O . GLU A 1 74 ? 2.579 -11.910 -0.473 1.00 76.88 74 GLU A O 1
ATOM 526 N N . ASN A 1 75 ? 2.960 -14.020 0.265 1.00 78.38 75 ASN A N 1
ATOM 527 C CA . ASN A 1 75 ? 1.873 -14.097 1.238 1.00 78.38 75 ASN A CA 1
ATOM 528 C C . ASN A 1 75 ? 2.429 -14.324 2.653 1.00 78.38 75 ASN A C 1
ATOM 530 O O . ASN A 1 75 ? 2.353 -15.442 3.179 1.00 78.38 75 ASN A O 1
ATOM 534 N N . PRO A 1 76 ? 3.076 -13.315 3.256 1.00 71.94 76 PRO A N 1
ATOM 535 C CA . PRO A 1 76 ? 3.698 -13.465 4.560 1.00 71.94 76 PRO A CA 1
ATOM 536 C C . PRO A 1 76 ? 2.636 -13.712 5.630 1.00 71.94 76 PRO A C 1
ATOM 538 O O . PRO A 1 76 ? 1.618 -13.029 5.702 1.00 71.94 76 PRO A O 1
ATOM 541 N N . GLY A 1 77 ? 2.876 -14.706 6.484 1.00 67.19 77 GLY A N 1
ATOM 542 C CA . GLY A 1 77 ? 2.046 -14.928 7.663 1.00 67.19 77 GLY A CA 1
ATOM 543 C C . GLY A 1 77 ? 2.335 -13.884 8.740 1.00 67.19 77 GLY A C 1
ATOM 544 O O . GLY A 1 77 ? 3.483 -13.483 8.929 1.00 67.19 77 GLY A O 1
ATOM 545 N N . LEU A 1 78 ? 1.313 -13.479 9.494 1.00 67.31 78 LEU A N 1
ATOM 546 C CA . LEU A 1 78 ? 1.522 -12.662 10.688 1.00 67.31 78 LEU A CA 1
ATOM 547 C C . LEU A 1 78 ? 1.966 -13.529 11.855 1.00 67.31 78 LEU A C 1
ATOM 549 O O . LEU A 1 78 ? 1.259 -14.436 12.294 1.00 67.31 78 LEU A O 1
ATOM 553 N N . THR A 1 79 ? 3.112 -13.185 12.420 1.00 58.47 79 THR A N 1
ATOM 554 C CA . THR A 1 79 ? 3.534 -13.654 13.738 1.00 58.47 79 THR A CA 1
ATOM 555 C C . THR A 1 79 ? 3.365 -12.521 14.744 1.00 58.47 79 THR A C 1
ATOM 557 O O . THR A 1 79 ? 4.276 -11.726 14.945 1.00 58.47 79 THR A O 1
ATOM 560 N N . GLY A 1 80 ? 2.188 -12.420 15.370 1.00 61.00 80 GLY A N 1
ATOM 561 C CA . GLY A 1 80 ? 1.918 -11.439 16.431 1.00 61.00 80 GLY A CA 1
ATOM 562 C C . GLY A 1 80 ? 0.425 -11.165 16.628 1.00 61.00 80 GLY A C 1
ATOM 563 O O . GLY A 1 80 ? -0.329 -11.138 15.667 1.00 61.00 80 GLY A O 1
ATOM 564 N N . GLY A 1 81 ? -0.021 -10.967 17.873 1.00 67.62 81 GLY A N 1
ATOM 565 C CA . GLY A 1 81 ? -1.450 -10.847 18.221 1.00 67.62 81 GLY A CA 1
ATOM 566 C C . GLY A 1 81 ? -2.108 -9.481 17.974 1.00 67.62 81 GLY A C 1
ATOM 567 O O . GLY A 1 81 ? -3.254 -9.303 18.363 1.00 67.62 81 GLY A O 1
ATOM 568 N N . VAL A 1 82 ? -1.393 -8.513 17.389 1.00 74.12 82 VAL A N 1
ATOM 569 C CA . VAL A 1 82 ? -1.868 -7.125 17.178 1.00 74.12 82 VAL A CA 1
ATOM 570 C C . VAL A 1 82 ? -2.713 -6.999 15.904 1.00 74.12 82 VAL A C 1
ATOM 572 O O . VAL A 1 82 ? -3.656 -6.212 15.850 1.00 74.12 82 VAL A O 1
ATOM 575 N N . LEU A 1 83 ? -2.402 -7.800 14.884 1.00 78.19 83 LEU A N 1
ATOM 576 C CA . LEU A 1 83 ? -3.133 -7.848 13.624 1.00 78.19 83 LEU A CA 1
ATOM 577 C C . LEU A 1 83 ? -3.664 -9.267 13.424 1.00 78.19 83 LEU A C 1
ATOM 579 O O . LEU A 1 83 ? -2.901 -10.229 13.368 1.00 78.19 83 LEU A O 1
ATOM 583 N N . SER A 1 84 ? -4.981 -9.390 13.318 1.00 81.69 84 SER A N 1
ATOM 584 C CA . SER A 1 84 ? -5.654 -10.596 12.858 1.00 81.69 84 SER A CA 1
ATOM 585 C C . SER A 1 84 ? -6.143 -10.317 11.444 1.00 81.69 84 SER A C 1
ATOM 587 O O . SER A 1 84 ? -7.065 -9.535 11.241 1.00 81.69 84 SER A O 1
ATOM 589 N N . ALA A 1 85 ? -5.476 -10.904 10.458 1.00 76.12 85 ALA A N 1
ATOM 590 C CA . ALA A 1 85 ? -5.863 -10.812 9.057 1.00 76.12 85 ALA A CA 1
ATOM 591 C C . ALA A 1 85 ? -5.951 -12.219 8.464 1.00 76.12 85 ALA A C 1
ATOM 593 O O . ALA A 1 85 ? -5.274 -13.136 8.938 1.00 76.12 85 ALA A O 1
ATOM 594 N N . GLY A 1 86 ? -6.774 -12.380 7.428 1.00 73.25 86 GLY A N 1
ATOM 595 C CA . GLY A 1 86 ? -6.868 -13.637 6.692 1.00 73.25 86 GLY A CA 1
ATOM 596 C C . GLY A 1 86 ? -5.655 -13.879 5.801 1.00 73.25 86 GLY A C 1
ATOM 597 O O . GLY A 1 86 ? -5.048 -14.947 5.856 1.00 73.25 86 GLY A O 1
ATOM 598 N N . LEU A 1 87 ? -5.289 -12.875 5.004 1.00 87.06 87 LEU A N 1
ATOM 599 C CA . LEU A 1 87 ? -4.154 -12.919 4.090 1.00 87.06 87 LEU A CA 1
ATOM 600 C C . LEU A 1 87 ? -3.511 -11.533 3.990 1.00 87.06 87 LEU A C 1
ATOM 602 O O . LEU A 1 87 ? -4.207 -10.525 3.865 1.00 87.06 87 LEU A O 1
ATOM 606 N N . LEU A 1 88 ? -2.182 -11.500 3.998 1.00 90.81 88 LEU A N 1
ATOM 607 C CA . LEU A 1 88 ? -1.393 -10.348 3.567 1.00 90.81 88 LEU A CA 1
ATOM 608 C C . LEU A 1 88 ? -0.796 -10.705 2.224 1.00 90.81 88 LEU A C 1
ATOM 610 O O . LEU A 1 88 ? -0.282 -11.808 2.081 1.00 90.81 88 LEU A O 1
ATOM 614 N N . SER A 1 89 ? -0.876 -9.791 1.269 1.00 92.56 89 SER A N 1
ATOM 615 C CA . SER A 1 89 ? -0.375 -10.017 -0.080 1.00 92.56 89 SER A CA 1
ATOM 616 C C . SER A 1 89 ? 0.419 -8.807 -0.524 1.00 92.56 89 SER A C 1
ATOM 618 O O . SER A 1 89 ? -0.016 -7.666 -0.346 1.00 92.56 89 SER A O 1
ATOM 620 N N . GLN A 1 90 ? 1.570 -9.070 -1.124 1.00 93.81 90 GLN A N 1
ATOM 621 C CA . GLN A 1 90 ? 2.418 -8.064 -1.744 1.00 93.81 90 GLN A CA 1
ATOM 622 C C . GLN A 1 90 ? 2.892 -8.592 -3.094 1.00 93.81 90 GLN A C 1
ATOM 624 O O . GLN A 1 90 ? 3.471 -9.674 -3.187 1.00 93.81 90 GLN A O 1
ATOM 629 N N . THR A 1 91 ? 2.581 -7.850 -4.151 1.00 93.56 91 THR A N 1
ATOM 630 C CA . THR A 1 91 ? 2.922 -8.193 -5.528 1.00 93.56 91 THR A CA 1
ATOM 631 C C . THR A 1 91 ? 3.460 -6.959 -6.226 1.00 93.56 91 THR A C 1
ATOM 633 O O . THR A 1 91 ? 2.871 -5.888 -6.124 1.00 93.56 91 THR A O 1
ATOM 636 N N . ALA A 1 92 ? 4.563 -7.104 -6.946 1.00 93.50 92 ALA A N 1
ATOM 637 C CA . ALA A 1 92 ? 5.156 -6.030 -7.728 1.00 93.50 92 ALA A CA 1
ATOM 638 C C . ALA A 1 92 ? 5.608 -6.576 -9.085 1.00 93.50 92 ALA A C 1
ATOM 640 O O . ALA A 1 92 ? 6.075 -7.716 -9.163 1.00 93.50 92 ALA A O 1
ATOM 641 N N . ILE A 1 93 ? 5.435 -5.772 -10.135 1.00 92.31 93 ILE A N 1
ATOM 642 C CA . ILE A 1 93 ? 5.841 -6.072 -11.509 1.00 92.31 93 ILE A CA 1
ATOM 643 C C . ILE A 1 93 ? 6.562 -4.858 -12.093 1.00 92.31 93 ILE A C 1
ATOM 645 O O . ILE A 1 93 ? 6.080 -3.730 -11.987 1.00 92.31 93 ILE A O 1
ATOM 649 N N . ALA A 1 94 ? 7.700 -5.102 -12.737 1.00 89.44 94 ALA A N 1
ATOM 650 C CA . ALA A 1 94 ? 8.436 -4.117 -13.520 1.00 89.44 94 ALA A CA 1
ATOM 651 C C . ALA A 1 94 ? 8.662 -4.658 -14.939 1.00 89.44 94 ALA A C 1
ATOM 653 O O . ALA A 1 94 ? 9.079 -5.809 -15.118 1.00 89.44 94 ALA A O 1
ATOM 654 N N . ARG A 1 95 ? 8.370 -3.833 -15.949 1.00 86.62 95 ARG A N 1
ATOM 655 C CA . ARG A 1 95 ? 8.545 -4.161 -17.368 1.00 86.62 95 ARG A CA 1
ATOM 656 C C . ARG A 1 95 ? 9.375 -3.090 -18.061 1.00 86.62 95 ARG A C 1
ATOM 658 O O . ARG A 1 95 ? 9.042 -1.903 -18.000 1.00 86.62 95 ARG A O 1
ATOM 665 N N . ALA A 1 96 ? 10.412 -3.526 -18.774 1.00 78.19 96 ALA A N 1
ATOM 666 C CA . ALA A 1 96 ? 11.158 -2.654 -19.674 1.00 78.19 96 ALA A CA 1
ATOM 667 C C . ALA A 1 96 ? 10.239 -1.984 -20.703 1.00 78.19 96 ALA A C 1
ATOM 669 O O . ALA A 1 96 ? 9.267 -2.575 -21.182 1.00 78.19 96 ALA A O 1
ATOM 670 N N . GLY A 1 97 ? 10.592 -0.749 -21.053 1.00 71.19 97 GLY A N 1
ATOM 671 C CA . GLY A 1 97 ? 10.124 -0.122 -22.279 1.00 71.19 97 GLY A CA 1
ATOM 672 C C . GLY A 1 97 ? 10.879 -0.703 -23.470 1.00 71.19 97 GLY A C 1
ATOM 673 O O . GLY A 1 97 ? 11.936 -1.310 -23.317 1.00 71.19 97 GLY A O 1
ATOM 674 N N . GLU A 1 98 ? 10.288 -0.572 -24.655 1.00 60.00 98 GLU A N 1
ATOM 675 C CA . GLU A 1 98 ? 10.806 -1.100 -25.927 1.00 60.00 98 GLU A CA 1
ATOM 676 C C . GLU A 1 98 ? 10.716 -2.625 -26.111 1.00 60.00 98 GLU A C 1
ATOM 678 O O . GLU A 1 98 ? 11.600 -3.291 -26.663 1.00 60.00 98 GLU A O 1
ATOM 683 N N . ALA A 1 99 ? 9.538 -3.180 -25.813 1.00 55.66 99 ALA A N 1
ATOM 684 C CA . ALA A 1 99 ? 9.038 -4.278 -26.638 1.00 55.66 99 ALA A CA 1
ATOM 685 C C . ALA A 1 99 ? 9.062 -3.860 -28.136 1.00 55.66 99 ALA A C 1
ATOM 687 O O . ALA A 1 99 ? 8.991 -2.667 -28.445 1.00 55.66 99 ALA A O 1
ATOM 688 N N . PRO A 1 100 ? 9.128 -4.800 -29.104 1.00 56.12 100 PRO A N 1
ATOM 689 C CA . PRO A 1 100 ? 9.169 -4.483 -30.543 1.00 56.12 100 PRO A CA 1
ATOM 690 C C . PRO A 1 100 ? 8.027 -3.584 -31.056 1.00 56.12 100 PRO A C 1
ATOM 692 O O . PRO A 1 100 ? 8.061 -3.138 -32.201 1.00 56.12 100 PRO A O 1
ATOM 695 N N . ASP A 1 101 ? 6.995 -3.376 -30.240 1.00 63.09 101 ASP A N 1
ATOM 696 C CA . ASP A 1 101 ? 5.825 -2.547 -30.503 1.00 63.09 101 ASP A CA 1
ATOM 697 C C . ASP A 1 101 ? 5.969 -1.073 -30.066 1.00 63.09 101 ASP A C 1
ATOM 699 O O . ASP A 1 101 ? 5.099 -0.269 -30.403 1.00 63.09 101 ASP A O 1
ATOM 703 N N . GLY A 1 102 ? 7.058 -0.696 -29.381 1.00 69.88 102 GLY A N 1
ATOM 704 C CA . GLY A 1 102 ? 7.309 0.675 -28.920 1.00 69.88 102 GLY A CA 1
ATOM 705 C C . GLY A 1 102 ? 6.528 1.080 -27.663 1.00 69.88 102 GLY A C 1
ATOM 706 O O . GLY A 1 102 ? 6.311 2.273 -27.440 1.00 69.88 102 GLY A O 1
ATOM 707 N N . SER A 1 103 ? 6.072 0.115 -26.859 1.00 76.75 103 SER A N 1
ATOM 708 C CA . SER A 1 103 ? 5.375 0.391 -25.597 1.00 76.75 103 SER A CA 1
ATOM 709 C C . SER A 1 103 ? 6.309 1.008 -24.538 1.00 76.75 103 SER A C 1
ATOM 711 O O . SER A 1 103 ? 7.485 0.637 -24.471 1.00 76.75 103 SER A O 1
ATOM 713 N N . PRO A 1 104 ? 5.812 1.942 -23.698 1.00 81.44 104 PRO A N 1
ATOM 714 C CA . PRO A 1 104 ? 6.603 2.559 -22.633 1.00 81.44 104 PRO A CA 1
ATOM 715 C C . PRO A 1 104 ? 6.945 1.553 -21.526 1.00 81.44 104 PRO A C 1
ATOM 717 O O . PRO A 1 104 ? 6.229 0.570 -21.334 1.00 81.44 104 PRO A O 1
ATOM 720 N N . ALA A 1 105 ? 7.993 1.839 -20.748 1.00 84.44 105 ALA A N 1
ATOM 721 C CA . ALA A 1 105 ? 8.291 1.077 -19.539 1.00 84.44 105 ALA A CA 1
ATOM 722 C C . ALA A 1 105 ?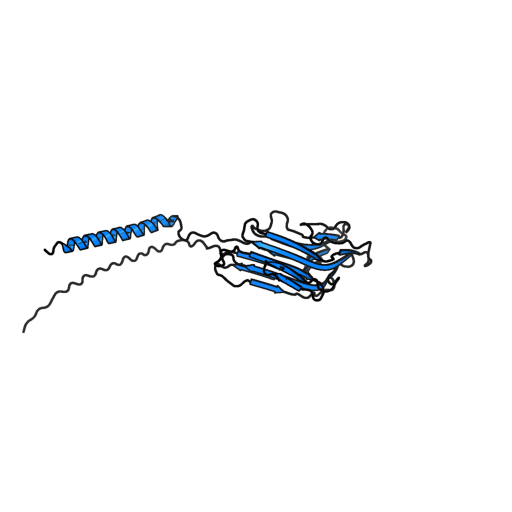 7.150 1.257 -18.532 1.00 84.44 105 ALA A C 1
ATOM 724 O O . ALA A 1 105 ? 6.675 2.382 -18.324 1.00 84.44 105 ALA A O 1
ATOM 725 N N . THR A 1 106 ? 6.714 0.158 -17.922 1.00 88.94 106 THR A N 1
ATOM 726 C CA . THR A 1 106 ? 5.589 0.133 -16.978 1.00 88.94 106 THR A CA 1
ATOM 727 C C . THR A 1 106 ? 6.006 -0.531 -15.679 1.00 88.94 106 THR A C 1
ATOM 729 O O . THR A 1 106 ? 6.829 -1.445 -15.660 1.00 88.94 106 THR A O 1
ATOM 732 N N . SER A 1 107 ? 5.445 -0.062 -14.574 1.00 92.31 107 SER A N 1
ATOM 733 C CA . SER A 1 107 ? 5.626 -0.680 -13.269 1.00 92.31 107 SER A CA 1
ATOM 734 C C . SER A 1 107 ? 4.325 -0.626 -12.488 1.00 92.31 107 SER A C 1
ATOM 736 O O . SER A 1 107 ? 3.605 0.368 -12.535 1.00 92.31 107 SER A O 1
ATOM 738 N N . ALA A 1 108 ? 4.018 -1.715 -11.796 1.00 94.50 108 ALA A N 1
ATOM 739 C CA . ALA A 1 108 ? 2.769 -1.895 -11.078 1.00 94.50 108 ALA A CA 1
ATOM 740 C C . ALA A 1 108 ? 3.031 -2.585 -9.745 1.00 94.50 108 ALA A C 1
ATOM 742 O O . ALA A 1 108 ? 3.857 -3.497 -9.661 1.00 94.50 108 ALA A O 1
ATOM 743 N N . ALA A 1 109 ? 2.327 -2.173 -8.698 1.00 96.12 109 ALA A N 1
ATOM 744 C CA . ALA A 1 109 ? 2.437 -2.804 -7.394 1.00 96.12 109 ALA A CA 1
ATOM 745 C C . ALA A 1 109 ? 1.095 -2.829 -6.670 1.00 96.12 109 ALA A C 1
ATOM 747 O O . ALA A 1 109 ? 0.358 -1.845 -6.649 1.00 96.12 109 ALA A O 1
ATOM 748 N N . CYS A 1 110 ? 0.833 -3.960 -6.025 1.00 96.94 110 CYS A N 1
ATOM 749 C CA . CYS A 1 110 ? -0.314 -4.209 -5.173 1.00 96.94 110 CYS A CA 1
ATOM 750 C C . CYS A 1 110 ? 0.170 -4.651 -3.803 1.00 96.94 110 CYS A C 1
ATOM 752 O O . CYS A 1 110 ? 0.918 -5.622 -3.687 1.00 96.94 110 CYS A O 1
ATOM 754 N N . ALA A 1 111 ? -0.297 -3.990 -2.754 1.00 96.56 111 ALA A N 1
ATOM 755 C CA . ALA A 1 111 ? -0.056 -4.437 -1.393 1.00 96.56 111 ALA A CA 1
ATOM 756 C C . ALA A 1 111 ? -1.306 -4.245 -0.551 1.00 96.56 111 ALA A C 1
ATOM 758 O O . ALA A 1 111 ? -2.014 -3.249 -0.684 1.00 96.56 111 ALA A O 1
ATOM 759 N N . GLY A 1 112 ? -1.579 -5.183 0.344 1.00 94.75 112 GLY A N 1
ATOM 760 C CA . GLY A 1 112 ? -2.734 -5.046 1.208 1.00 94.75 112 GLY A CA 1
ATOM 761 C C . GLY A 1 112 ? -2.997 -6.238 2.100 1.00 94.75 112 GLY A C 1
ATOM 762 O O . GLY A 1 112 ? -2.241 -7.211 2.149 1.00 94.75 112 GLY A O 1
ATOM 763 N N . VAL A 1 113 ? -4.120 -6.134 2.795 1.00 93.94 113 VAL A N 1
ATOM 764 C CA . VAL A 1 113 ? -4.658 -7.160 3.679 1.00 93.94 113 VAL A CA 1
ATOM 765 C C . VAL A 1 113 ? -6.104 -7.440 3.301 1.00 93.94 113 VAL A C 1
ATOM 767 O O . VAL A 1 113 ? -6.876 -6.517 3.041 1.00 93.94 113 VAL A O 1
ATOM 770 N N . VAL A 1 114 ? -6.470 -8.716 3.262 1.00 93.44 114 VAL A N 1
ATOM 771 C CA . VAL A 1 114 ? -7.835 -9.178 2.979 1.00 93.44 114 VAL A CA 1
ATOM 772 C C . VAL A 1 114 ? -8.276 -10.197 4.022 1.00 93.44 114 VAL A C 1
ATOM 774 O O . VAL A 1 114 ? -7.453 -10.815 4.711 1.00 93.44 114 VAL A O 1
ATOM 777 N N . GLY A 1 115 ? -9.590 -10.361 4.151 1.00 90.62 115 GLY A N 1
ATOM 778 C CA . GLY A 1 115 ? -10.194 -11.381 4.989 1.00 90.62 115 GLY A CA 1
ATOM 779 C C . GLY A 1 115 ? -9.817 -12.803 4.577 1.00 90.62 115 GLY A C 1
ATOM 780 O O . GLY A 1 115 ? -9.173 -13.047 3.552 1.00 90.62 115 GLY A O 1
ATOM 781 N N . GLY A 1 116 ? -10.201 -13.773 5.411 1.00 87.75 116 GLY A N 1
ATOM 782 C CA . GLY A 1 116 ? -9.934 -15.191 5.160 1.00 87.75 116 GLY A CA 1
ATOM 783 C C . GLY A 1 116 ? -10.436 -15.615 3.778 1.00 87.75 116 GLY A C 1
ATOM 784 O O . GLY A 1 116 ? -11.493 -15.171 3.343 1.00 87.75 116 GLY A O 1
ATOM 785 N N . ASN A 1 117 ? -9.673 -16.445 3.062 1.00 85.81 117 ASN A N 1
ATOM 786 C CA . ASN A 1 117 ? -9.982 -16.880 1.688 1.00 85.81 117 ASN A CA 1
ATOM 787 C C . ASN A 1 117 ? -9.991 -15.761 0.624 1.00 85.81 117 ASN A C 1
ATOM 789 O O . ASN A 1 117 ? -10.381 -16.013 -0.518 1.00 85.81 117 ASN A O 1
ATOM 793 N N . GLY A 1 118 ? -9.578 -14.541 0.975 1.00 90.25 118 GLY A N 1
ATOM 794 C CA . GLY A 1 118 ? -9.366 -13.464 0.016 1.00 90.25 118 GLY A CA 1
ATOM 795 C C . GLY A 1 118 ? -8.102 -13.661 -0.824 1.00 90.25 118 GLY A C 1
ATOM 796 O O . GLY A 1 118 ? -7.266 -14.517 -0.537 1.00 90.25 118 GLY A O 1
ATOM 797 N N . THR A 1 119 ? -7.956 -12.849 -1.869 1.00 91.56 119 THR A N 1
ATOM 798 C CA . THR A 1 119 ? -6.776 -12.830 -2.751 1.00 91.56 119 THR A CA 1
ATOM 799 C C . THR A 1 119 ? -6.497 -11.408 -3.217 1.00 91.56 119 THR A C 1
ATOM 801 O O . THR A 1 119 ? -7.445 -10.651 -3.414 1.00 91.56 119 THR A O 1
ATOM 804 N N . ILE A 1 120 ? -5.234 -11.069 -3.472 1.00 92.38 120 ILE A N 1
ATOM 805 C CA . ILE A 1 120 ? -4.822 -9.857 -4.196 1.00 92.38 120 ILE A CA 1
ATOM 806 C C . ILE A 1 120 ? -3.837 -10.296 -5.289 1.00 92.38 120 ILE A C 1
ATOM 808 O O . ILE A 1 120 ? -2.988 -11.149 -5.043 1.00 92.38 120 ILE A O 1
ATOM 812 N N . GLN A 1 121 ? -3.968 -9.758 -6.500 1.00 93.62 121 GLN A N 1
ATOM 813 C CA . GLN A 1 121 ? -3.064 -10.022 -7.622 1.00 93.62 121 GLN A CA 1
ATOM 814 C C . GLN A 1 121 ? -3.048 -8.838 -8.594 1.00 93.62 121 GLN A C 1
ATOM 816 O O . GLN A 1 121 ? -4.035 -8.111 -8.694 1.00 93.62 121 GLN A O 1
ATOM 821 N N . ILE A 1 122 ? -1.970 -8.683 -9.360 1.00 92.81 122 ILE A N 1
ATOM 822 C CA . ILE A 1 122 ? -1.934 -7.729 -10.476 1.00 92.81 122 ILE A CA 1
ATOM 823 C C . ILE A 1 122 ? -2.647 -8.350 -11.685 1.00 92.81 122 ILE A C 1
ATOM 825 O O . ILE A 1 122 ? -2.350 -9.478 -12.087 1.00 92.81 122 ILE A O 1
ATOM 829 N N . GLY A 1 123 ? -3.631 -7.634 -12.228 1.00 92.25 123 GLY A N 1
ATOM 830 C CA . GLY A 1 123 ? -4.392 -8.036 -13.407 1.00 92.25 123 GLY A CA 1
ATOM 831 C C . GLY A 1 123 ? -3.671 -7.743 -14.732 1.00 92.25 123 GLY A C 1
ATOM 832 O O . GLY A 1 123 ? -2.611 -7.128 -14.756 1.00 92.25 123 GLY A O 1
ATOM 833 N N . PRO A 1 124 ? -4.266 -8.126 -15.878 1.00 85.31 124 PRO A N 1
ATOM 834 C CA . PRO A 1 124 ? -3.684 -7.900 -17.207 1.00 85.31 124 PRO A CA 1
ATOM 835 C C . PRO A 1 124 ? -3.635 -6.422 -17.640 1.00 85.31 124 PRO A C 1
ATOM 837 O O . PRO A 1 124 ? -3.058 -6.123 -18.679 1.00 85.31 124 PRO A O 1
ATOM 840 N N . GLY A 1 125 ? -4.278 -5.524 -16.888 1.00 85.00 125 GLY A N 1
ATOM 841 C CA . GLY A 1 125 ? -4.231 -4.073 -17.087 1.00 85.00 125 GLY A CA 1
ATOM 842 C C . GLY A 1 125 ? -3.342 -3.350 -16.078 1.00 85.00 125 GLY A C 1
ATOM 843 O O . GLY A 1 125 ? -3.443 -2.137 -15.980 1.00 85.00 125 GLY A O 1
ATOM 844 N N . ASP A 1 126 ? -2.528 -4.085 -15.314 1.00 89.56 126 ASP A N 1
ATOM 845 C CA . ASP A 1 126 ? -1.695 -3.565 -14.220 1.00 89.56 126 ASP A CA 1
ATOM 846 C C . ASP A 1 126 ? -2.455 -3.040 -12.994 1.00 89.56 126 ASP A C 1
ATOM 848 O O . ASP A 1 126 ? -1.837 -2.590 -12.034 1.00 89.56 126 ASP A O 1
ATOM 852 N N . ASP A 1 127 ? -3.779 -3.191 -12.987 1.00 93.06 127 ASP A N 1
ATOM 853 C CA . ASP A 1 127 ? -4.629 -2.865 -11.845 1.00 93.06 127 ASP A CA 1
ATOM 854 C C . ASP A 1 127 ? -4.625 -3.989 -10.793 1.00 93.06 127 ASP A C 1
ATOM 856 O O . ASP A 1 127 ? -4.524 -5.182 -11.122 1.00 93.06 127 ASP A O 1
ATOM 860 N N . CYS A 1 128 ? -4.841 -3.643 -9.524 1.00 95.12 128 CYS A N 1
ATOM 861 C CA . CYS A 1 128 ? -4.995 -4.622 -8.456 1.00 95.12 128 CYS A CA 1
ATOM 862 C C . CYS A 1 128 ? -6.369 -5.289 -8.517 1.00 95.12 128 CYS A C 1
ATOM 864 O O . CYS A 1 128 ? -7.409 -4.694 -8.236 1.00 95.12 128 CYS A O 1
ATOM 866 N N . GLN A 1 129 ? -6.381 -6.585 -8.811 1.00 95.56 129 GLN A N 1
ATOM 867 C CA . GLN A 1 129 ? -7.565 -7.423 -8.685 1.00 95.56 129 GLN A CA 1
ATOM 868 C C . GLN A 1 129 ? -7.585 -8.086 -7.317 1.00 95.56 129 GLN A C 1
ATOM 870 O O . GLN A 1 129 ? -6.589 -8.664 -6.879 1.00 95.56 129 GLN A O 1
ATOM 875 N N . PHE A 1 130 ? -8.736 -8.059 -6.651 1.00 93.94 130 PHE A N 1
ATOM 876 C CA . PHE A 1 130 ? -8.864 -8.674 -5.341 1.00 93.94 130 PHE A CA 1
ATOM 877 C C . PHE A 1 130 ? -10.229 -9.311 -5.101 1.00 93.94 130 PHE A C 1
ATOM 879 O O . PHE A 1 130 ? -11.240 -8.930 -5.689 1.00 93.94 130 PHE A O 1
ATOM 886 N N . THR A 1 131 ? -10.237 -10.269 -4.179 1.00 94.00 131 THR A N 1
ATOM 887 C CA . THR A 1 131 ? -11.443 -10.832 -3.569 1.00 94.00 131 THR A CA 1
ATOM 888 C C . THR A 1 131 ? -11.324 -10.602 -2.070 1.00 94.00 131 THR A C 1
ATOM 890 O O . THR A 1 131 ? -10.325 -10.999 -1.476 1.00 94.00 131 THR A O 1
ATOM 893 N N . SER A 1 132 ? -12.310 -9.947 -1.456 1.00 83.44 132 SER A N 1
ATOM 894 C CA . SER A 1 132 ? -12.236 -9.495 -0.057 1.00 83.44 132 SER A CA 1
ATOM 895 C C . SER A 1 132 ? -12.216 -10.627 0.977 1.00 83.44 132 SER A C 1
ATOM 897 O O . SER A 1 132 ? -11.797 -10.406 2.107 1.00 83.44 132 SER A O 1
ATOM 899 N N . GLY A 1 133 ? -12.627 -11.841 0.597 1.00 86.44 133 GLY A N 1
ATOM 900 C CA . GLY A 1 133 ? -12.697 -12.981 1.510 1.00 86.44 133 GLY A CA 1
ATOM 901 C C . GLY A 1 133 ? -13.869 -12.883 2.492 1.00 86.44 133 GLY A C 1
ATOM 902 O O . GLY A 1 133 ? -14.927 -12.345 2.155 1.00 86.44 133 GLY A O 1
ATOM 903 N N . ASP A 1 134 ? -13.679 -13.438 3.688 1.00 86.94 134 ASP A N 1
ATOM 904 C CA . ASP A 1 134 ? -14.655 -13.445 4.779 1.00 86.94 134 ASP A CA 1
ATOM 905 C C . ASP A 1 134 ? -14.928 -12.019 5.316 1.00 86.94 134 ASP A C 1
ATOM 907 O O . ASP A 1 134 ? -13.987 -11.233 5.468 1.00 86.94 134 ASP A O 1
ATOM 911 N N . PRO A 1 135 ? -16.191 -11.679 5.648 1.00 86.06 135 PRO A N 1
ATOM 912 C CA . PRO A 1 135 ? -16.543 -10.371 6.199 1.00 86.06 135 PRO A CA 1
ATOM 913 C C . PRO A 1 135 ? -15.907 -10.145 7.576 1.00 86.06 135 PRO A C 1
ATOM 915 O O . PRO A 1 135 ? -15.783 -11.083 8.366 1.00 86.06 135 PRO A O 1
ATOM 918 N N . ASP A 1 136 ? -15.522 -8.899 7.862 1.00 82.06 136 ASP A N 1
ATOM 919 C CA . ASP A 1 136 ? -14.749 -8.497 9.047 1.00 82.06 136 ASP A CA 1
ATOM 920 C C . ASP A 1 136 ? -13.439 -9.292 9.218 1.00 82.06 136 ASP A C 1
ATOM 922 O O . ASP A 1 136 ? -12.923 -9.446 10.330 1.00 82.06 136 ASP A O 1
ATOM 926 N N . GLY A 1 137 ? -12.897 -9.829 8.120 1.00 83.06 137 GLY A N 1
ATOM 927 C CA . GLY A 1 137 ? -11.734 -10.710 8.144 1.00 83.06 137 GLY A CA 1
ATOM 928 C C . GLY A 1 137 ? -10.402 -10.005 8.427 1.00 83.06 137 GLY A C 1
ATOM 929 O O . GLY A 1 137 ? -9.404 -10.684 8.670 1.00 83.06 137 GLY A O 1
ATOM 930 N N . VAL A 1 138 ? -10.372 -8.668 8.416 1.00 90.62 138 VAL A N 1
ATOM 931 C CA . VAL A 1 138 ? -9.238 -7.856 8.868 1.00 90.62 138 VAL A CA 1
ATOM 932 C C . VAL A 1 138 ? -9.631 -7.139 10.154 1.00 90.62 138 VAL A C 1
ATOM 934 O O . VAL A 1 138 ? -10.486 -6.255 10.154 1.00 90.62 138 VAL A O 1
ATOM 937 N N . VAL A 1 139 ? -8.973 -7.493 11.256 1.00 92.56 139 VAL A N 1
ATOM 938 C CA . VAL A 1 139 ? -9.117 -6.848 12.561 1.00 92.56 139 VAL A CA 1
ATOM 939 C C . VAL A 1 139 ? -7.741 -6.460 13.085 1.00 92.56 139 VAL A C 1
ATOM 941 O O . VAL A 1 139 ? -6.895 -7.305 13.373 1.00 92.56 139 VAL A O 1
ATOM 944 N N . LEU A 1 140 ? -7.535 -5.165 13.263 1.00 91.12 140 LEU A N 1
ATOM 945 C CA . LEU A 1 140 ? -6.340 -4.595 13.866 1.00 91.12 140 LEU A CA 1
ATOM 946 C C . LEU A 1 140 ? -6.696 -4.045 15.246 1.00 91.12 140 LEU A C 1
ATOM 948 O O . LEU A 1 140 ? -7.535 -3.150 15.351 1.00 91.12 140 LEU A O 1
ATOM 952 N N . ASP A 1 141 ? -6.052 -4.557 16.291 1.00 90.50 141 ASP A N 1
ATOM 953 C CA . ASP A 1 141 ? -6.212 -4.072 17.663 1.00 90.50 141 ASP A CA 1
ATOM 954 C C . ASP A 1 141 ? -4.986 -3.254 18.073 1.00 90.50 141 ASP A C 1
ATOM 956 O O . ASP A 1 141 ? -3.898 -3.784 18.290 1.00 90.50 141 ASP A O 1
ATOM 960 N N . LEU A 1 142 ? -5.167 -1.943 18.210 1.00 88.44 142 LEU A N 1
ATOM 961 C CA . LEU A 1 142 ? -4.117 -0.991 18.565 1.00 88.44 142 LEU A CA 1
ATOM 962 C C . LEU A 1 142 ? -3.943 -0.906 20.087 1.00 88.44 142 LEU A C 1
ATOM 964 O O . LEU A 1 142 ? -4.004 0.172 20.682 1.00 88.44 142 LEU A O 1
ATOM 968 N N . GLY A 1 143 ? -3.775 -2.062 20.731 1.00 83.38 143 GLY A N 1
ATOM 969 C CA . GLY A 1 143 ? -3.513 -2.165 22.165 1.00 83.38 143 GLY A CA 1
ATOM 970 C C . GLY A 1 143 ? -4.643 -1.610 23.034 1.00 83.38 143 GLY A C 1
ATOM 971 O O . GLY A 1 143 ? -4.377 -0.976 24.055 1.00 83.38 143 GLY A O 1
ATOM 972 N N . GLY A 1 144 ? -5.901 -1.804 22.624 1.00 84.50 144 GLY A N 1
ATOM 973 C CA . GLY A 1 144 ? -7.071 -1.363 23.387 1.00 84.50 144 GLY A CA 1
ATOM 974 C C . GLY A 1 144 ? -7.357 0.144 23.349 1.00 84.50 144 GLY A C 1
ATOM 975 O O . GLY A 1 144 ? -8.199 0.601 24.127 1.00 84.50 144 GLY A O 1
ATOM 976 N N . VAL A 1 145 ? -6.688 0.902 22.467 1.00 88.00 145 VAL A N 1
ATOM 977 C CA . VAL A 1 145 ? -6.978 2.324 22.179 1.00 88.00 145 VAL A CA 1
ATOM 978 C C . VAL A 1 145 ? -7.983 2.459 21.038 1.00 88.00 145 VAL A C 1
ATOM 980 O O . VAL A 1 145 ? -8.903 3.273 21.086 1.00 88.00 145 VAL A O 1
ATOM 983 N N . ALA A 1 146 ? -7.824 1.643 20.001 1.00 92.19 146 ALA A N 1
ATOM 984 C CA . ALA A 1 146 ? -8.745 1.584 18.883 1.00 92.19 146 ALA A CA 1
ATOM 985 C C . ALA A 1 146 ? -8.678 0.217 18.209 1.00 92.19 146 ALA A C 1
ATOM 987 O O . ALA A 1 146 ? -7.666 -0.477 18.270 1.00 92.19 146 ALA A O 1
ATOM 988 N N . GLN A 1 147 ? -9.770 -0.142 17.550 1.00 93.88 147 GLN A N 1
ATOM 989 C CA . GLN A 1 147 ? -9.864 -1.316 16.706 1.00 93.88 147 GLN A CA 1
ATOM 990 C C . GLN A 1 147 ? -10.260 -0.882 15.301 1.00 93.88 147 GLN A C 1
ATOM 992 O O . GLN A 1 147 ? -11.238 -0.154 15.133 1.00 93.88 147 GLN A O 1
ATOM 997 N N . ILE A 1 148 ? -9.514 -1.335 14.300 1.00 95.00 148 ILE A N 1
ATOM 998 C CA . ILE A 1 148 ? -9.835 -1.111 12.890 1.00 95.00 148 ILE A CA 1
ATOM 999 C C . ILE A 1 148 ? -10.341 -2.428 12.319 1.00 95.00 148 ILE A C 1
ATOM 1001 O O . ILE A 1 148 ? -9.714 -3.469 12.514 1.00 95.00 148 ILE A O 1
ATOM 1005 N N . ARG A 1 149 ? -11.495 -2.382 11.658 1.00 95.44 149 ARG A N 1
ATOM 1006 C CA . ARG A 1 149 ? -12.125 -3.527 10.994 1.00 95.44 149 ARG A CA 1
ATOM 1007 C C . ARG A 1 149 ? -12.276 -3.231 9.520 1.00 95.44 149 ARG A C 1
ATOM 1009 O O . ARG A 1 149 ? -12.608 -2.099 9.188 1.00 95.44 149 ARG A O 1
ATOM 1016 N N . ALA A 1 150 ? -12.042 -4.217 8.670 1.00 96.06 150 ALA A N 1
ATOM 1017 C CA . ALA A 1 150 ? -12.298 -4.142 7.239 1.00 96.06 150 ALA A CA 1
ATOM 1018 C C . ALA A 1 150 ? -12.445 -5.554 6.659 1.00 96.06 150 ALA A C 1
ATOM 1020 O O . ALA A 1 150 ? -11.992 -6.531 7.255 1.00 96.06 150 ALA A O 1
ATOM 1021 N N . ASP A 1 151 ? -13.006 -5.649 5.458 1.00 95.31 151 ASP A N 1
ATOM 1022 C CA . ASP A 1 151 ? -12.918 -6.876 4.660 1.00 95.31 151 ASP A CA 1
ATOM 1023 C C . ASP A 1 151 ? -11.632 -6.868 3.823 1.00 95.31 151 ASP A C 1
ATOM 1025 O O . ASP A 1 151 ? -10.993 -7.897 3.625 1.00 95.31 151 ASP A O 1
ATOM 1029 N N . ALA A 1 152 ? -11.234 -5.688 3.338 1.00 95.31 152 ALA A N 1
ATOM 1030 C CA . ALA A 1 152 ? -10.016 -5.492 2.567 1.00 95.31 152 ALA A CA 1
ATOM 1031 C C . ALA A 1 152 ? -9.470 -4.067 2.724 1.00 95.31 152 ALA A C 1
ATOM 1033 O O . ALA A 1 152 ? -10.238 -3.101 2.776 1.00 95.31 152 ALA A O 1
ATOM 1034 N N . ILE A 1 153 ? -8.144 -3.949 2.756 1.00 96.88 153 ILE A N 1
ATOM 1035 C CA . ILE A 1 153 ? -7.395 -2.690 2.694 1.00 96.88 153 ILE A CA 1
ATOM 1036 C C . ILE A 1 153 ? -6.289 -2.884 1.668 1.00 96.88 153 ILE A C 1
ATOM 1038 O O . ILE A 1 153 ? -5.423 -3.737 1.858 1.00 96.88 153 ILE A O 1
ATOM 1042 N N . ILE A 1 154 ? -6.338 -2.130 0.577 1.00 97.31 154 ILE A N 1
ATOM 1043 C CA . ILE A 1 154 ? -5.494 -2.360 -0.596 1.00 97.31 154 ILE A CA 1
ATOM 1044 C C . ILE A 1 154 ? -4.906 -1.035 -1.046 1.00 97.31 154 ILE A C 1
ATOM 1046 O O . ILE A 1 154 ? -5.623 -0.041 -1.146 1.00 97.31 154 ILE A O 1
ATOM 1050 N N . ALA A 1 155 ? -3.615 -1.042 -1.336 1.00 97.75 155 ALA A N 1
ATOM 1051 C CA . ALA A 1 155 ? -2.932 -0.002 -2.074 1.00 97.75 155 ALA A CA 1
ATOM 1052 C C . ALA A 1 155 ? -2.499 -0.530 -3.434 1.00 97.75 155 ALA A C 1
ATOM 1054 O O . ALA A 1 155 ? -2.053 -1.672 -3.571 1.00 97.75 155 ALA A O 1
ATOM 1055 N N . GLU A 1 156 ? -2.605 0.351 -4.411 1.00 96.94 156 GLU A N 1
ATOM 1056 C CA . GLU A 1 156 ? -2.233 0.128 -5.791 1.00 96.94 156 GLU A CA 1
ATOM 1057 C C . GLU A 1 156 ? -1.385 1.297 -6.267 1.00 96.94 156 GLU A C 1
ATOM 1059 O O . GLU A 1 156 ? -1.700 2.462 -6.000 1.00 96.94 156 GLU A O 1
ATOM 1064 N N . CYS A 1 157 ? -0.336 0.993 -7.020 1.00 95.94 157 CYS A N 1
ATOM 1065 C CA . CYS A 1 157 ? 0.261 1.974 -7.899 1.00 95.94 157 CYS A CA 1
ATOM 1066 C C . CYS A 1 157 ? 0.503 1.407 -9.289 1.00 95.94 157 CYS A C 1
ATOM 1068 O O . CYS A 1 157 ? 0.740 0.214 -9.465 1.00 95.94 157 CYS A O 1
ATOM 1070 N N . ASN A 1 158 ? 0.489 2.318 -10.253 1.00 94.00 158 ASN A N 1
ATOM 1071 C CA . ASN A 1 158 ? 0.926 2.106 -11.617 1.00 94.00 158 ASN A CA 1
ATOM 1072 C C . ASN A 1 158 ? 1.759 3.323 -12.025 1.00 94.00 158 ASN A C 1
ATOM 1074 O O . ASN A 1 158 ? 1.377 4.461 -11.743 1.00 94.00 158 ASN A O 1
ATOM 1078 N N . ALA A 1 159 ? 2.905 3.100 -12.652 1.00 91.50 159 ALA A N 1
ATOM 1079 C CA . ALA A 1 159 ? 3.695 4.147 -13.262 1.00 91.50 159 ALA A CA 1
ATOM 1080 C C . ALA A 1 159 ? 4.107 3.757 -14.679 1.00 91.50 159 ALA A C 1
ATOM 1082 O O . ALA A 1 159 ? 4.361 2.595 -14.991 1.00 91.50 159 ALA A O 1
ATOM 1083 N N . THR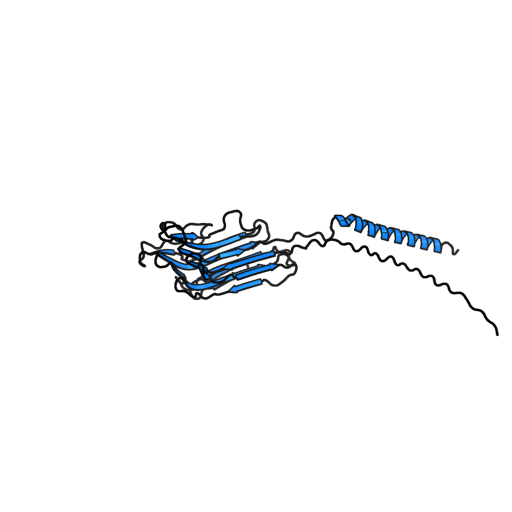 A 1 160 ? 4.248 4.765 -15.535 1.00 87.56 160 THR A N 1
ATOM 1084 C CA . THR A 1 160 ? 4.786 4.625 -16.889 1.00 87.56 160 THR A CA 1
ATOM 1085 C C . THR A 1 160 ? 5.920 5.617 -17.099 1.00 87.56 160 THR A C 1
ATOM 1087 O O . THR A 1 160 ? 5.986 6.654 -16.438 1.00 87.56 160 THR A O 1
ATOM 1090 N N . SER A 1 161 ? 6.810 5.327 -18.040 1.00 81.12 161 SER A N 1
ATOM 1091 C CA . SER A 1 161 ? 7.927 6.213 -18.381 1.00 81.12 161 SER A CA 1
ATOM 1092 C C . SER A 1 161 ? 7.523 7.498 -19.131 1.00 81.12 161 SER A C 1
ATOM 1094 O O . SER A 1 161 ? 8.373 8.296 -19.530 1.00 81.12 161 SER A O 1
ATOM 1096 N N . VAL A 1 162 ? 6.219 7.738 -19.317 1.00 80.31 162 VAL A N 1
ATOM 1097 C CA . VAL A 1 162 ? 5.663 8.948 -19.936 1.00 80.31 162 VAL A CA 1
ATOM 1098 C C . VAL A 1 162 ? 5.496 10.046 -18.864 1.00 80.31 162 VAL A C 1
ATOM 1100 O O . VAL A 1 162 ? 5.000 9.756 -17.776 1.00 80.31 162 VAL A O 1
ATOM 1103 N N . PRO A 1 163 ? 5.830 11.327 -19.142 1.00 62.50 163 PRO A N 1
ATOM 1104 C CA . PRO A 1 163 ? 5.938 12.423 -18.157 1.00 62.50 163 PRO A CA 1
ATOM 1105 C C . PRO A 1 163 ? 4.676 12.819 -17.353 1.00 62.50 163 PRO A C 1
ATOM 1107 O O . PRO A 1 163 ? 4.701 13.824 -16.648 1.00 62.50 163 PRO A O 1
ATOM 1110 N N . GLN A 1 164 ? 3.576 12.068 -17.428 1.00 65.12 164 GLN A N 1
ATOM 1111 C CA . GLN A 1 164 ? 2.352 12.284 -16.637 1.00 65.12 164 GLN A CA 1
ATOM 1112 C C . GLN A 1 164 ? 1.782 10.985 -16.034 1.00 65.12 164 GLN A C 1
ATOM 1114 O O . GLN A 1 164 ? 0.645 10.966 -15.575 1.00 65.12 164 GLN A O 1
ATOM 1119 N N . GLY A 1 165 ? 2.524 9.879 -16.084 1.00 64.62 165 GLY A N 1
ATOM 1120 C CA . GLY A 1 165 ? 1.917 8.550 -16.101 1.00 64.62 165 GLY A CA 1
ATOM 1121 C C . GLY A 1 165 ? 1.943 7.754 -14.802 1.00 64.62 165 GLY A C 1
ATOM 1122 O O . GLY A 1 165 ? 2.056 6.540 -14.897 1.00 64.62 165 GLY A O 1
ATOM 1123 N N . GLY A 1 166 ? 1.884 8.394 -13.632 1.00 86.06 166 GLY A N 1
ATOM 1124 C CA . GLY A 1 166 ? 1.814 7.704 -12.340 1.00 86.06 166 GLY A CA 1
ATOM 1125 C C . GLY A 1 166 ? 0.441 7.845 -11.685 1.00 86.06 166 GLY A C 1
ATOM 1126 O O . GLY A 1 166 ? -0.037 8.962 -11.498 1.00 86.06 166 GLY A O 1
ATOM 1127 N N . THR A 1 167 ? -0.179 6.737 -11.292 1.00 92.06 167 THR A N 1
ATOM 1128 C CA . THR A 1 167 ? -1.389 6.716 -10.463 1.00 92.06 167 THR A CA 1
ATOM 1129 C C . THR A 1 167 ? -1.145 5.881 -9.221 1.00 92.06 167 THR A C 1
ATOM 1131 O O . THR A 1 167 ? -0.645 4.766 -9.314 1.00 92.06 167 THR A O 1
ATOM 1134 N N . ALA A 1 168 ? -1.532 6.399 -8.060 1.00 94.31 168 ALA A N 1
ATOM 1135 C CA . ALA A 1 168 ? -1.602 5.625 -6.831 1.00 94.31 168 ALA A CA 1
ATOM 1136 C C . ALA A 1 168 ? -3.001 5.758 -6.241 1.00 94.31 168 ALA A C 1
ATOM 1138 O O . ALA A 1 168 ? -3.517 6.870 -6.077 1.00 94.31 168 ALA A O 1
ATOM 1139 N N . THR A 1 169 ? -3.624 4.621 -5.963 1.00 95.69 169 THR A N 1
ATOM 1140 C CA . THR A 1 169 ? -4.981 4.550 -5.432 1.00 95.69 169 THR A CA 1
ATOM 1141 C C . THR A 1 169 ? -5.028 3.579 -4.269 1.00 95.69 169 THR A C 1
ATOM 1143 O O . THR A 1 169 ? -4.160 2.723 -4.104 1.00 95.69 169 THR A O 1
ATOM 1146 N N . VAL A 1 170 ? -6.030 3.746 -3.415 1.00 97.88 170 VAL A N 1
ATOM 1147 C CA . VAL A 1 170 ? -6.234 2.863 -2.273 1.00 97.88 170 VAL A CA 1
ATOM 1148 C C . VAL A 1 170 ? -7.712 2.534 -2.185 1.00 97.88 170 VAL A C 1
ATOM 1150 O O . VAL A 1 170 ? -8.555 3.396 -2.446 1.00 97.88 170 VAL A O 1
ATOM 1153 N N . THR A 1 171 ? -8.013 1.292 -1.824 1.00 97.69 171 THR A N 1
ATOM 1154 C CA . THR A 1 171 ? -9.375 0.783 -1.683 1.00 97.69 171 THR A CA 1
ATOM 1155 C C . THR A 1 171 ? -9.565 0.193 -0.292 1.00 97.69 171 THR A C 1
ATOM 1157 O O . THR A 1 171 ? -8.815 -0.680 0.145 1.00 97.69 171 THR A O 1
ATOM 1160 N N . PHE A 1 172 ? -10.614 0.645 0.382 1.00 97.00 172 PHE A N 1
ATOM 1161 C CA . PHE A 1 172 ? -11.102 0.131 1.652 1.00 97.00 172 PHE A CA 1
ATOM 1162 C C . PHE A 1 172 ? -12.483 -0.495 1.453 1.00 97.00 172 PHE A C 1
ATOM 1164 O O . PHE A 1 172 ? -13.411 0.159 0.972 1.00 97.00 172 PHE A O 1
ATOM 1171 N N . VAL A 1 173 ? -12.650 -1.751 1.866 1.00 97.00 173 VAL A N 1
ATOM 1172 C CA . VAL A 1 173 ? -13.935 -2.461 1.793 1.00 97.00 173 VAL A CA 1
ATOM 1173 C C . VAL A 1 173 ? -14.497 -2.639 3.194 1.00 97.00 173 VAL A C 1
ATOM 1175 O O . VAL A 1 173 ? -13.866 -3.270 4.039 1.00 97.00 173 VAL A O 1
ATOM 1178 N N . ASN A 1 174 ? -15.678 -2.055 3.429 1.00 95.88 174 ASN A N 1
ATOM 1179 C CA . ASN A 1 174 ? -16.391 -2.079 4.713 1.00 95.88 174 ASN A CA 1
ATOM 1180 C C . ASN A 1 174 ? -15.518 -1.676 5.914 1.00 95.88 174 ASN A C 1
ATOM 1182 O O . ASN A 1 174 ? -15.684 -2.178 7.023 1.00 95.88 174 ASN A O 1
ATOM 1186 N N . ALA A 1 175 ? -14.577 -0.754 5.694 1.00 96.88 175 ALA A N 1
ATOM 1187 C CA . ALA A 1 175 ? -13.623 -0.385 6.721 1.00 96.88 175 ALA A CA 1
ATOM 1188 C C . ALA A 1 175 ? -14.221 0.588 7.749 1.00 96.88 175 ALA A C 1
ATOM 1190 O O . ALA A 1 175 ? -14.928 1.538 7.403 1.00 96.88 175 ALA A O 1
ATOM 1191 N N . SER A 1 176 ? -13.916 0.374 9.026 1.00 96.69 176 SER A N 1
ATOM 1192 C CA . SER A 1 176 ? -14.347 1.236 10.124 1.00 96.69 176 SER A CA 1
ATOM 1193 C C . SER A 1 176 ? -13.347 1.253 11.276 1.00 96.69 176 SER A C 1
ATOM 1195 O O . SER A 1 176 ? -12.577 0.313 11.476 1.00 96.69 176 SER A O 1
ATOM 1197 N N . VAL A 1 177 ? -13.369 2.338 12.046 1.00 95.81 177 VAL A N 1
ATOM 1198 C CA . VAL A 1 177 ? -12.545 2.530 13.242 1.00 95.81 177 VAL A CA 1
ATOM 1199 C C . VAL A 1 177 ? -13.455 2.641 14.456 1.00 95.81 177 VAL A C 1
ATOM 1201 O O . VAL A 1 177 ? -14.322 3.509 14.522 1.00 95.81 177 VAL A O 1
ATOM 1204 N N . GLN A 1 178 ? -13.238 1.783 15.443 1.00 95.56 178 GLN A N 1
ATOM 1205 C CA . GLN A 1 178 ? -13.911 1.816 16.731 1.00 95.56 178 GLN A CA 1
ATOM 1206 C C . GLN A 1 178 ? -12.921 2.273 17.799 1.00 95.56 178 GLN A C 1
ATOM 1208 O O . GLN A 1 178 ? -11.939 1.588 18.078 1.00 95.56 178 GLN A O 1
ATOM 1213 N N . LEU A 1 179 ? -13.189 3.415 18.431 1.00 93.06 179 LEU A N 1
ATOM 1214 C CA . LEU A 1 179 ? -12.410 3.858 19.586 1.00 93.06 179 LEU A CA 1
ATOM 12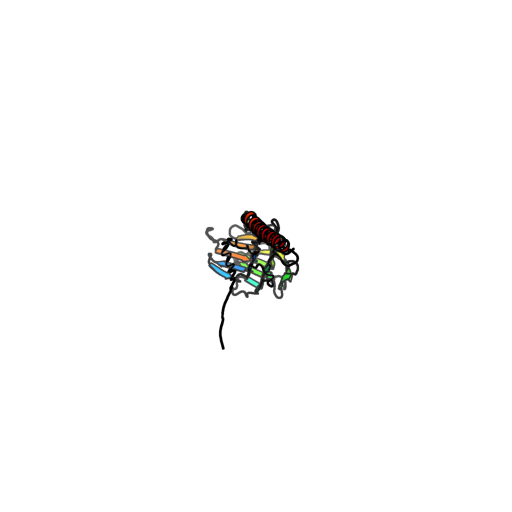15 C C . LEU A 1 179 ? -12.705 2.973 20.793 1.00 93.06 179 LEU A C 1
ATOM 1217 O O . LEU A 1 179 ? -13.860 2.592 21.024 1.00 93.06 179 LEU A O 1
ATOM 1221 N N . LEU A 1 180 ? -11.663 2.689 21.568 1.00 92.06 180 LEU A N 1
ATOM 1222 C CA . LEU A 1 180 ? -11.711 1.869 22.767 1.00 92.06 180 LEU A CA 1
ATOM 1223 C C . LEU A 1 180 ? -11.154 2.652 23.967 1.00 92.06 180 LEU A C 1
ATOM 1225 O O . LEU A 1 180 ? -10.159 3.364 23.871 1.00 92.06 180 LEU A O 1
ATOM 1229 N N . ALA A 1 181 ? -11.792 2.501 25.124 1.00 88.31 181 ALA A N 1
ATOM 1230 C CA . ALA A 1 181 ? -11.270 2.945 26.410 1.00 88.31 181 ALA A CA 1
ATOM 1231 C C . ALA A 1 181 ? -11.278 1.747 27.349 1.00 88.31 181 ALA A C 1
ATOM 1233 O O . ALA A 1 181 ? -12.337 1.196 27.648 1.00 88.31 181 ALA A O 1
ATOM 1234 N N . LEU A 1 182 ? -10.091 1.325 27.795 1.00 85.12 182 LEU A N 1
ATOM 1235 C CA . LEU A 1 182 ? -9.918 0.109 28.600 1.00 85.12 182 LEU A CA 1
ATOM 1236 C C . LEU A 1 182 ? -10.502 -1.139 27.902 1.00 85.12 182 LEU A C 1
ATOM 1238 O O . LEU A 1 182 ? -11.104 -1.994 28.547 1.00 85.12 182 LEU A O 1
ATOM 1242 N N . GLY A 1 183 ? -10.360 -1.214 26.572 1.00 84.88 183 GLY A N 1
ATOM 1243 C CA . GLY A 1 183 ? -10.886 -2.312 25.753 1.00 84.88 183 GLY A CA 1
ATOM 1244 C C . GLY A 1 183 ? -12.396 -2.266 25.487 1.00 84.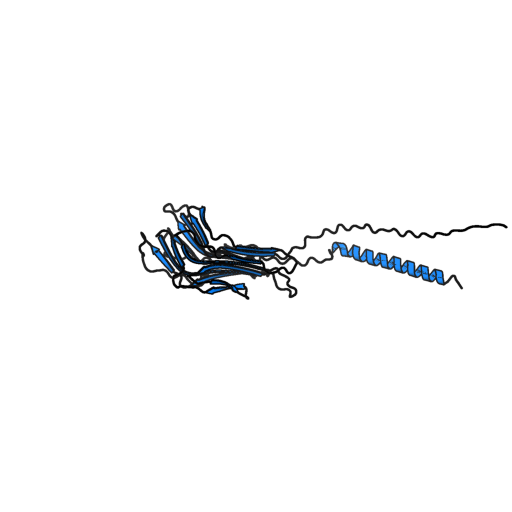88 183 GLY A C 1
ATOM 1245 O O . GLY A 1 183 ? -12.922 -3.174 24.848 1.00 84.88 183 GLY A O 1
ATOM 1246 N N . LEU A 1 184 ? -13.106 -1.229 25.946 1.00 90.56 184 LEU A N 1
ATOM 1247 C CA . LEU A 1 184 ? -14.545 -1.068 25.722 1.00 90.56 184 LEU A CA 1
ATOM 1248 C C . LEU A 1 184 ? -14.832 -0.010 24.645 1.00 90.56 184 LEU A C 1
ATOM 1250 O O . LEU A 1 184 ? -14.240 1.068 24.708 1.00 90.56 184 LEU A O 1
ATOM 1254 N N . PRO A 1 185 ? -15.760 -0.267 23.702 1.00 92.69 185 PRO A N 1
ATOM 1255 C CA . PRO A 1 185 ? -16.186 0.711 22.702 1.00 92.69 185 PRO A CA 1
ATOM 1256 C C . PRO A 1 185 ? -16.658 2.029 23.320 1.00 92.69 185 PRO A C 1
ATOM 1258 O O . PRO A 1 185 ? -17.573 2.050 24.145 1.00 92.69 185 PRO A O 1
ATOM 1261 N N . VAL A 1 186 ? -16.063 3.139 22.883 1.00 92.12 186 VAL A N 1
ATOM 1262 C CA . VAL A 1 186 ? -16.456 4.499 23.275 1.00 92.12 186 VAL A CA 1
ATOM 1263 C C . VAL A 1 186 ? -17.089 5.187 22.071 1.00 92.12 186 VAL A C 1
ATOM 1265 O O . VAL A 1 186 ? -16.419 5.824 21.265 1.00 92.12 186 VAL A O 1
ATOM 1268 N N . GLY A 1 187 ? -18.403 5.028 21.936 1.00 90.81 187 GLY A N 1
ATOM 1269 C CA . GLY A 1 187 ? -19.171 5.612 20.836 1.00 90.81 187 GLY A CA 1
ATOM 1270 C C . GLY A 1 187 ? -19.308 4.699 19.613 1.00 90.81 187 GLY A C 1
ATOM 1271 O O . GLY A 1 187 ? -18.898 3.539 19.658 1.00 90.81 187 GLY A O 1
ATOM 1272 N N . PRO A 1 188 ? -19.956 5.191 18.544 1.00 93.81 188 PRO A N 1
ATOM 1273 C CA . PRO A 1 188 ? -20.174 4.422 17.325 1.00 93.81 188 PRO A CA 1
ATOM 1274 C C . PRO A 1 188 ? -18.875 4.233 16.533 1.00 93.81 188 PRO A C 1
ATOM 1276 O O . PRO A 1 188 ? -17.975 5.072 16.595 1.00 93.81 188 PRO A O 1
ATOM 1279 N N . ALA A 1 189 ? -18.819 3.166 15.737 1.00 94.69 189 ALA A N 1
ATOM 1280 C CA . ALA A 1 189 ? -17.755 2.974 14.764 1.00 94.69 189 ALA A CA 1
ATOM 1281 C C . ALA A 1 189 ? -17.797 4.082 13.699 1.00 94.69 189 ALA A C 1
ATOM 1283 O O . ALA A 1 189 ? -18.862 4.452 13.197 1.00 94.69 189 ALA A O 1
ATOM 1284 N N . ILE A 1 190 ? -16.625 4.606 13.357 1.00 95.44 190 ILE A N 1
ATOM 1285 C CA . ILE A 1 190 ? -16.433 5.643 12.348 1.00 95.44 190 ILE A CA 1
ATOM 1286 C C . ILE A 1 190 ? -16.145 4.935 11.019 1.00 95.44 190 ILE A C 1
ATOM 1288 O O . ILE A 1 190 ? -15.100 4.289 10.912 1.00 95.44 190 ILE A O 1
ATOM 1292 N N . PRO A 1 191 ? -17.032 5.008 10.010 1.00 96.50 191 PRO A N 1
ATOM 1293 C CA . PRO A 1 191 ? -16.764 4.404 8.712 1.00 96.50 191 PRO A CA 1
ATOM 1294 C C . PRO A 1 191 ? -15.624 5.145 8.008 1.00 96.50 191 PRO A C 1
ATOM 1296 O O . PRO A 1 191 ? -15.556 6.376 8.040 1.00 96.50 191 PRO A O 1
ATOM 1299 N N . LEU A 1 192 ? -14.744 4.395 7.353 1.00 96.38 192 LEU A N 1
ATOM 1300 C CA . LEU A 1 192 ? -13.698 4.946 6.501 1.00 96.38 192 LEU A CA 1
ATOM 1301 C C . LEU A 1 192 ? -14.216 5.074 5.065 1.00 96.38 192 LEU A C 1
ATOM 1303 O O . LEU A 1 192 ? -15.037 4.278 4.607 1.00 96.38 192 LEU A O 1
ATOM 1307 N N . ALA A 1 193 ? -13.749 6.097 4.350 1.00 96.50 193 ALA A N 1
ATOM 1308 C CA . ALA A 1 193 ? -14.076 6.249 2.937 1.00 96.50 193 ALA A CA 1
ATOM 1309 C C . ALA A 1 193 ? -13.461 5.092 2.137 1.00 96.50 193 ALA A C 1
ATOM 1311 O O . ALA A 1 193 ? -12.308 4.739 2.372 1.00 96.50 193 ALA A O 1
ATOM 1312 N N . SER A 1 194 ? -14.209 4.532 1.182 1.00 95.94 194 SER A N 1
ATOM 1313 C CA . SER A 1 194 ? -13.725 3.413 0.367 1.00 95.94 194 SER A CA 1
ATOM 1314 C C . SER A 1 194 ? -12.538 3.804 -0.511 1.00 95.94 194 SER A C 1
ATOM 1316 O O . SER A 1 194 ? -11.568 3.067 -0.566 1.00 95.94 194 SER A O 1
ATOM 1318 N N . ASN A 1 195 ? -12.585 4.986 -1.130 1.00 96.75 195 ASN A N 1
ATOM 1319 C CA . ASN A 1 195 ? -11.522 5.524 -1.985 1.00 96.75 195 ASN A CA 1
ATOM 1320 C C . ASN A 1 195 ? -11.177 6.952 -1.525 1.00 96.75 195 ASN A C 1
ATOM 1322 O O . ASN A 1 195 ? -11.653 7.927 -2.118 1.00 96.75 195 ASN A O 1
ATOM 1326 N N . PRO A 1 196 ? -10.451 7.105 -0.406 1.00 96.69 196 PRO A N 1
ATOM 1327 C CA . PRO A 1 196 ? -10.127 8.410 0.145 1.00 96.69 196 PRO A CA 1
ATOM 1328 C C . PRO A 1 196 ? -9.193 9.183 -0.790 1.00 96.69 196 PRO A C 1
ATOM 1330 O O . PRO A 1 196 ? -8.314 8.613 -1.440 1.00 96.69 196 PRO A O 1
ATOM 1333 N N . ALA A 1 197 ? -9.358 10.506 -0.826 1.00 96.19 197 ALA A N 1
ATOM 1334 C CA . ALA A 1 197 ? -8.408 11.385 -1.500 1.00 96.19 197 ALA A CA 1
ATOM 1335 C C . ALA A 1 197 ? -7.016 11.281 -0.839 1.00 96.19 197 ALA A C 1
ATOM 1337 O O . ALA A 1 197 ? -6.932 10.882 0.329 1.00 96.19 197 ALA A O 1
ATOM 1338 N N . PRO A 1 198 ? -5.930 11.650 -1.540 1.00 95.12 198 PRO A N 1
ATOM 1339 C CA . PRO A 1 198 ? -4.592 11.631 -0.961 1.00 95.12 198 PRO A CA 1
ATOM 1340 C C . PRO A 1 198 ? -4.521 12.388 0.369 1.00 95.12 198 PRO A C 1
ATOM 1342 O O . PRO A 1 198 ? -5.057 13.491 0.490 1.00 95.12 198 PRO A O 1
ATOM 1345 N N . ASN A 1 199 ? -3.831 11.801 1.346 1.00 95.19 199 ASN A N 1
ATOM 1346 C CA . ASN A 1 199 ? -3.577 12.366 2.669 1.00 95.19 199 ASN A CA 1
ATOM 1347 C C . ASN A 1 199 ? -4.858 12.731 3.445 1.00 95.19 199 ASN A C 1
ATOM 1349 O O . ASN A 1 199 ? -4.932 13.794 4.062 1.00 95.19 199 ASN A O 1
ATOM 1353 N N . THR A 1 200 ? -5.881 11.867 3.421 1.00 96.38 200 THR A N 1
ATOM 1354 C CA . THR A 1 200 ? -7.153 12.108 4.127 1.00 96.38 200 THR A CA 1
ATOM 1355 C C . THR A 1 200 ? -7.030 11.751 5.616 1.00 96.38 200 THR A C 1
ATOM 1357 O O . THR A 1 200 ? -6.923 10.566 5.936 1.00 96.38 200 THR A O 1
ATOM 1360 N N . PRO A 1 201 ? -7.099 12.715 6.556 1.00 95.25 201 PRO A N 1
ATOM 1361 C CA . PRO A 1 201 ? -7.080 12.405 7.982 1.00 95.25 201 PRO A CA 1
ATOM 1362 C C . PRO A 1 201 ? -8.442 11.884 8.459 1.00 95.25 201 PRO A C 1
ATOM 1364 O O . PRO A 1 201 ? -9.495 12.400 8.072 1.00 95.25 201 PRO A O 1
ATOM 1367 N N . VAL A 1 202 ? -8.436 10.915 9.372 1.00 93.56 202 VAL A N 1
ATOM 1368 C CA . VAL A 1 202 ? -9.648 10.483 10.083 1.00 93.56 202 VAL A CA 1
ATOM 1369 C C . VAL A 1 202 ? -9.854 11.377 11.304 1.00 93.56 202 VAL A C 1
ATOM 1371 O O . VAL A 1 202 ? -9.025 11.440 12.211 1.00 93.56 202 VAL A O 1
ATOM 1374 N N . LEU A 1 203 ? -10.976 12.091 11.329 1.00 89.00 203 LEU A N 1
ATOM 1375 C CA . LEU A 1 203 ? -11.296 13.041 12.394 1.00 89.00 203 LEU A CA 1
ATOM 1376 C C . LEU A 1 203 ? -11.993 12.355 13.578 1.00 89.00 203 LEU A C 1
ATOM 1378 O O . LEU A 1 203 ? -12.630 11.316 13.433 1.00 89.00 203 LEU A O 1
ATOM 1382 N N . GLY A 1 204 ? -11.920 12.981 14.757 1.00 80.75 204 GLY A N 1
ATOM 1383 C CA . GLY A 1 204 ? -12.650 12.529 15.950 1.00 80.75 204 GLY A CA 1
ATOM 1384 C C . GLY A 1 204 ? -11.947 11.453 16.783 1.00 80.75 204 GLY A C 1
ATOM 1385 O O . GLY A 1 204 ? -12.559 10.918 17.699 1.00 80.75 204 GLY A O 1
ATOM 1386 N N . LEU A 1 205 ? -10.671 11.168 16.509 1.00 80.94 205 LEU A N 1
ATOM 1387 C CA . LEU A 1 205 ? -9.888 10.124 17.188 1.00 80.94 205 LEU A CA 1
ATOM 1388 C C . LEU A 1 205 ? -9.195 10.583 18.488 1.00 80.94 205 LEU A C 1
ATOM 1390 O O . LEU A 1 205 ? -8.645 9.770 19.228 1.00 80.94 205 LEU A O 1
ATOM 1394 N N . GLY A 1 206 ? -9.254 11.880 18.799 1.00 82.94 206 GLY A N 1
ATOM 1395 C CA . GLY A 1 206 ? -8.565 12.472 19.949 1.00 82.94 206 GLY A CA 1
ATOM 1396 C C . GLY A 1 206 ? -7.065 12.711 19.703 1.00 82.94 206 GLY A C 1
ATOM 1397 O O . GLY A 1 206 ? -6.566 12.465 18.612 1.00 82.94 206 GLY A O 1
ATOM 1398 N N . PRO A 1 207 ? -6.327 13.229 20.702 1.00 83.56 207 PRO A N 1
ATOM 1399 C CA . PRO A 1 207 ? -4.929 13.642 20.529 1.00 83.56 207 PRO A CA 1
ATOM 1400 C C . PRO A 1 207 ? -3.918 12.488 20.576 1.00 83.56 207 PRO A C 1
ATOM 1402 O O . PRO A 1 207 ? -2.736 12.719 20.361 1.00 83.56 207 PRO A O 1
ATOM 1405 N N . LEU A 1 208 ? -4.350 11.271 20.916 1.00 85.75 208 LEU A N 1
ATOM 1406 C CA . LEU A 1 208 ? -3.465 10.116 21.109 1.00 85.75 208 LEU A CA 1
ATOM 1407 C C . LEU A 1 208 ? -3.407 9.194 19.887 1.00 85.75 208 LEU A C 1
ATOM 1409 O O . LEU A 1 208 ? -2.567 8.302 19.845 1.00 85.75 208 LEU A O 1
ATOM 1413 N N . LEU A 1 209 ? -4.297 9.388 18.914 1.00 90.19 209 LEU A N 1
ATOM 1414 C CA . LEU A 1 209 ? -4.423 8.535 17.742 1.00 90.19 209 LEU A CA 1
ATOM 1415 C C . LEU A 1 209 ? -4.567 9.408 16.498 1.00 90.19 209 LEU A C 1
ATOM 1417 O O . LEU A 1 209 ? -5.519 10.175 16.375 1.00 90.19 209 LEU A O 1
ATOM 1421 N N . SER A 1 210 ? -3.629 9.253 15.573 1.00 93.31 210 SER A N 1
ATOM 1422 C CA . SER A 1 210 ? -3.693 9.823 14.234 1.00 93.31 210 SER A CA 1
ATOM 1423 C C . SER A 1 210 ? -3.835 8.690 13.234 1.00 93.31 210 SER A C 1
ATOM 1425 O O . SER A 1 210 ? -3.077 7.724 13.284 1.00 93.31 210 SER A O 1
ATOM 1427 N N . ILE A 1 211 ? -4.806 8.807 12.333 1.00 94.94 211 ILE A N 1
ATOM 1428 C CA . ILE A 1 211 ? -4.971 7.893 11.205 1.00 94.94 211 ILE A CA 1
ATOM 1429 C C . ILE A 1 211 ? -5.034 8.736 9.938 1.00 94.94 211 ILE A C 1
ATOM 1431 O O . ILE A 1 211 ? -5.882 9.627 9.828 1.00 94.94 211 ILE A O 1
ATOM 1435 N N . THR A 1 212 ? -4.161 8.427 8.988 1.00 96.56 212 THR A N 1
ATOM 1436 C CA . THR A 1 212 ? -4.130 9.022 7.655 1.00 96.56 212 THR A CA 1
ATOM 1437 C C . THR A 1 212 ? -4.435 7.935 6.633 1.00 96.56 212 THR A C 1
ATOM 1439 O O . THR A 1 212 ? -3.799 6.883 6.613 1.00 96.56 212 THR A O 1
ATOM 1442 N N . LEU A 1 213 ? -5.429 8.176 5.784 1.00 97.25 213 LEU A N 1
ATOM 1443 C CA . LEU A 1 213 ? -5.772 7.299 4.670 1.00 97.25 213 LEU A CA 1
ATOM 1444 C C . LEU A 1 213 ? -5.111 7.808 3.392 1.00 97.25 213 LEU A C 1
ATOM 1446 O O . LEU A 1 213 ? -5.043 9.025 3.182 1.00 97.25 213 LEU A O 1
ATOM 1450 N N . ASN A 1 214 ? -4.709 6.886 2.514 1.00 97.12 214 ASN A N 1
ATOM 1451 C CA . ASN A 1 214 ? -4.072 7.207 1.235 1.00 97.12 214 ASN A CA 1
ATOM 1452 C C . ASN A 1 214 ? -2.899 8.176 1.427 1.00 97.12 214 ASN A C 1
ATOM 1454 O O . ASN A 1 214 ? -2.850 9.240 0.807 1.00 97.12 214 ASN A O 1
ATOM 1458 N N . GLN A 1 215 ? -2.002 7.875 2.366 1.00 95.94 215 GLN A N 1
ATOM 1459 C CA . GLN A 1 215 ? -0.854 8.735 2.603 1.00 95.94 215 GLN A CA 1
ATOM 1460 C C . GLN A 1 215 ? 0.023 8.706 1.353 1.00 95.94 215 GLN A C 1
ATOM 1462 O O . GLN A 1 215 ? 0.388 7.638 0.864 1.00 95.94 215 GLN A O 1
ATOM 1467 N N . GLN A 1 216 ? 0.328 9.878 0.813 1.00 93.12 216 GLN A N 1
ATOM 1468 C CA . GLN A 1 216 ? 1.189 10.037 -0.352 1.00 93.12 216 GLN A CA 1
ATOM 1469 C C . GLN A 1 216 ? 2.292 11.031 0.003 1.00 93.12 216 GLN A C 1
ATOM 1471 O O . GLN A 1 216 ? 2.006 12.022 0.687 1.00 93.12 216 GLN A O 1
ATOM 1476 N N . PRO A 1 217 ? 3.543 10.785 -0.424 1.00 83.81 217 PRO A N 1
ATOM 1477 C CA . PRO A 1 217 ? 4.646 11.681 -0.122 1.00 83.81 217 PRO A CA 1
ATOM 1478 C C . PRO A 1 217 ? 4.323 13.116 -0.574 1.00 83.81 217 PRO A C 1
ATOM 1480 O O . PRO A 1 217 ? 3.706 13.310 -1.626 1.00 83.81 217 PRO A O 1
ATOM 1483 N N . PRO A 1 218 ? 4.696 14.128 0.229 1.00 68.25 218 PRO A N 1
ATOM 1484 C CA . PRO A 1 218 ? 4.467 15.521 -0.118 1.00 68.25 218 PRO A CA 1
ATOM 1485 C C . PRO A 1 218 ? 5.271 15.902 -1.364 1.00 68.25 218 PRO A C 1
ATOM 1487 O O . PRO A 1 218 ? 6.395 15.446 -1.552 1.00 68.25 218 PRO A O 1
ATOM 1490 N N . ASP A 1 219 ? 4.695 16.769 -2.191 1.00 59.72 219 ASP A N 1
ATOM 1491 C CA . ASP A 1 219 ? 5.324 17.297 -3.404 1.00 59.72 219 ASP A CA 1
ATOM 1492 C C . ASP A 1 219 ? 6.652 18.036 -3.069 1.00 59.72 219 ASP A C 1
ATOM 1494 O O . ASP A 1 219 ? 6.659 18.842 -2.128 1.00 59.72 219 ASP A O 1
ATOM 1498 N N . PRO A 1 220 ? 7.778 17.813 -3.788 1.00 56.31 220 PRO A N 1
ATOM 1499 C CA . PRO A 1 220 ? 7.907 17.064 -5.035 1.00 56.31 220 PRO A CA 1
ATOM 1500 C C . PRO A 1 220 ? 7.742 15.551 -4.869 1.00 56.31 220 PRO A C 1
ATOM 1502 O O . PRO A 1 220 ? 8.389 14.930 -4.028 1.00 56.31 220 PRO A O 1
ATOM 1505 N N . ALA A 1 221 ? 6.880 14.993 -5.720 1.00 56.66 221 ALA A N 1
ATOM 1506 C CA . ALA A 1 221 ? 6.644 13.564 -5.912 1.00 56.66 221 ALA A CA 1
ATOM 1507 C C . ALA A 1 221 ? 7.956 12.750 -6.078 1.00 56.66 221 ALA A C 1
ATOM 1509 O O . ALA A 1 221 ? 9.029 13.333 -6.280 1.00 56.66 221 ALA A O 1
ATOM 1510 N N . PRO A 1 222 ? 7.900 11.401 -6.030 1.00 58.28 222 PRO A N 1
ATOM 1511 C CA . PRO A 1 222 ? 9.050 10.551 -6.344 1.00 58.28 222 PRO A CA 1
ATOM 1512 C C . PRO A 1 222 ? 9.697 10.957 -7.677 1.00 58.28 222 PRO A C 1
ATOM 1514 O O . PRO A 1 222 ? 9.057 11.605 -8.507 1.00 58.28 222 PRO A O 1
ATOM 1517 N N . ALA A 1 223 ? 10.972 10.597 -7.874 1.00 62.03 223 ALA A N 1
ATOM 1518 C CA . ALA A 1 223 ? 11.730 10.902 -9.092 1.00 62.03 223 ALA A CA 1
ATOM 1519 C C . ALA A 1 223 ? 10.866 10.754 -10.362 1.00 62.03 223 ALA A C 1
ATOM 1521 O O . ALA A 1 223 ? 10.029 9.858 -10.420 1.00 62.03 223 ALA A O 1
ATOM 1522 N N . VAL A 1 224 ? 11.045 11.651 -11.344 1.00 63.50 224 VAL A N 1
ATOM 1523 C CA . VAL A 1 224 ? 10.208 11.752 -12.560 1.00 63.50 224 VAL A CA 1
ATOM 1524 C C . VAL A 1 224 ? 9.781 10.368 -13.066 1.00 63.50 224 VAL A C 1
ATOM 1526 O O . VAL A 1 224 ? 10.633 9.524 -13.332 1.00 63.50 224 VAL A O 1
ATOM 1529 N N . GLY A 1 225 ? 8.468 10.147 -13.184 1.00 67.75 225 GLY A N 1
ATOM 1530 C CA . GLY A 1 225 ? 7.909 8.843 -13.556 1.00 67.75 225 GLY A CA 1
ATOM 1531 C C . GLY A 1 225 ? 7.689 7.885 -12.380 1.00 67.75 225 GLY A C 1
ATOM 1532 O O . GLY A 1 225 ? 7.543 6.691 -12.616 1.00 67.75 225 GLY A O 1
ATOM 1533 N N . GLY A 1 226 ? 7.688 8.377 -11.135 1.00 82.12 226 GLY A N 1
ATOM 1534 C CA . GLY A 1 226 ? 7.395 7.588 -9.941 1.00 82.12 226 GLY A CA 1
ATOM 1535 C C . GLY A 1 226 ? 6.195 8.093 -9.137 1.00 82.12 226 GLY A C 1
ATOM 1536 O O . GLY A 1 226 ? 5.859 9.277 -9.147 1.00 82.12 226 GLY A O 1
ATOM 1537 N N . VAL A 1 227 ? 5.544 7.182 -8.419 1.00 91.12 227 VAL A N 1
ATOM 1538 C CA . VAL A 1 227 ? 4.399 7.439 -7.540 1.00 91.12 227 VAL A CA 1
ATOM 1539 C C . VAL A 1 227 ? 4.405 6.427 -6.393 1.00 91.12 227 VAL A C 1
ATOM 1541 O O . VAL A 1 227 ? 4.898 5.314 -6.546 1.00 91.12 227 VAL A O 1
ATOM 1544 N N . GLY A 1 228 ? 3.864 6.783 -5.233 1.00 93.31 228 GLY A N 1
ATOM 1545 C CA . GLY A 1 228 ? 3.739 5.846 -4.122 1.00 93.31 228 GLY A CA 1
ATOM 1546 C C . GLY A 1 228 ? 2.620 6.229 -3.173 1.00 93.31 228 GLY A C 1
ATOM 1547 O O . GLY A 1 228 ? 2.203 7.388 -3.121 1.00 93.31 228 GLY A O 1
ATOM 1548 N N . THR A 1 229 ? 2.124 5.244 -2.436 1.00 96.00 229 THR A N 1
ATOM 1549 C CA . THR A 1 229 ? 1.104 5.454 -1.412 1.00 96.00 229 THR A CA 1
ATOM 1550 C C . THR A 1 229 ? 1.178 4.405 -0.311 1.00 96.00 229 THR A C 1
ATOM 1552 O O . THR A 1 229 ? 1.611 3.277 -0.541 1.00 96.00 229 THR A O 1
ATOM 1555 N N . THR A 1 230 ? 0.717 4.784 0.877 1.00 97.06 230 THR A N 1
ATOM 1556 C CA . THR A 1 230 ? 0.347 3.877 1.962 1.00 97.06 230 THR A CA 1
ATOM 1557 C C . THR A 1 230 ? -1.168 3.929 2.131 1.00 97.06 230 THR A C 1
ATOM 1559 O O . THR A 1 230 ? -1.727 5.010 2.350 1.00 97.06 230 THR A O 1
ATOM 1562 N N . ALA A 1 231 ? -1.848 2.780 2.055 1.00 97.38 231 ALA A N 1
ATOM 1563 C CA . ALA A 1 231 ? -3.300 2.722 2.221 1.00 97.38 231 ALA A CA 1
ATOM 1564 C C . ALA A 1 231 ? -3.729 3.270 3.579 1.00 97.38 231 ALA A C 1
ATOM 1566 O O . ALA A 1 231 ? -4.518 4.216 3.636 1.00 97.38 231 ALA A O 1
ATOM 1567 N N . LEU A 1 232 ? -3.184 2.703 4.655 1.00 96.88 232 LEU A N 1
ATOM 1568 C CA . LEU A 1 232 ? -3.508 3.080 6.024 1.00 96.88 232 LEU A CA 1
ATOM 1569 C C . LEU A 1 232 ? -2.228 3.358 6.809 1.00 96.88 232 LEU A C 1
ATOM 1571 O O . LEU A 1 232 ? -1.439 2.446 7.041 1.00 96.88 232 LEU A O 1
ATOM 1575 N N . ASP A 1 233 ? -2.078 4.600 7.253 1.00 96.38 233 ASP A N 1
ATOM 1576 C CA . ASP A 1 233 ? -1.021 5.043 8.155 1.00 96.38 233 ASP A CA 1
ATOM 1577 C C . ASP A 1 233 ? -1.625 5.382 9.521 1.00 96.38 233 ASP A C 1
ATOM 1579 O O . ASP A 1 233 ? -2.544 6.199 9.632 1.00 96.38 233 ASP A O 1
ATOM 1583 N N . VAL A 1 234 ? -1.151 4.717 10.571 1.00 94.62 234 VAL A N 1
ATOM 1584 C CA . VAL A 1 234 ? -1.645 4.870 11.938 1.00 94.62 234 VAL A CA 1
ATOM 1585 C C . VAL A 1 234 ? -0.489 5.208 12.854 1.00 94.62 234 VAL A C 1
ATOM 1587 O O . VAL A 1 234 ? 0.473 4.457 12.976 1.00 94.62 234 VAL A O 1
ATOM 1590 N N . THR A 1 235 ? -0.646 6.294 13.598 1.00 93.50 235 THR A N 1
ATOM 1591 C CA . THR A 1 235 ? 0.274 6.683 14.659 1.00 93.50 235 THR A CA 1
ATOM 1592 C C . THR A 1 235 ? -0.472 6.780 15.984 1.00 93.50 235 THR A C 1
ATOM 1594 O O . THR A 1 235 ? -1.379 7.598 16.144 1.00 93.50 235 THR A O 1
ATOM 1597 N N . VAL A 1 236 ? -0.064 5.970 16.960 1.00 89.44 236 VAL A N 1
ATOM 1598 C CA . VAL A 1 236 ? -0.494 6.095 18.357 1.00 89.44 236 VAL A CA 1
ATOM 1599 C C . VAL A 1 236 ? 0.582 6.859 19.112 1.00 89.44 236 VAL A C 1
ATOM 1601 O O . VAL A 1 236 ? 1.699 6.371 19.288 1.00 89.44 236 VAL A O 1
ATOM 1604 N N . LEU A 1 237 ? 0.255 8.062 19.571 1.00 85.62 237 LEU A N 1
ATOM 1605 C CA . LEU A 1 237 ? 1.172 8.885 20.349 1.00 85.62 237 LEU A CA 1
ATOM 1606 C C . LEU A 1 237 ? 1.228 8.390 21.795 1.00 85.62 237 LEU A C 1
ATOM 1608 O O . LEU A 1 237 ? 0.206 8.077 22.411 1.00 85.62 237 LEU A O 1
ATOM 1612 N N . GLY A 1 238 ? 2.437 8.341 22.359 1.00 74.19 238 GLY A N 1
ATOM 1613 C CA . GLY A 1 238 ? 2.602 8.082 23.786 1.00 74.19 238 GLY A CA 1
ATOM 1614 C C . GLY A 1 238 ? 1.973 9.187 24.646 1.00 74.19 238 GLY A C 1
ATOM 1615 O O . GLY A 1 238 ? 1.786 10.318 24.202 1.00 74.19 238 GLY A O 1
ATOM 1616 N N . LEU A 1 239 ? 1.722 8.889 25.927 1.00 67.94 239 LEU A N 1
ATOM 1617 C CA . LEU A 1 239 ? 1.159 9.831 26.916 1.00 67.94 239 LEU A CA 1
ATOM 1618 C C . LEU A 1 239 ? 1.947 11.148 27.061 1.00 67.94 239 LEU A C 1
ATOM 1620 O O . LEU A 1 239 ? 1.412 12.129 27.571 1.00 67.94 239 LEU A O 1
ATOM 1624 N N . LEU A 1 240 ? 3.214 11.164 26.637 1.00 71.62 240 LEU A N 1
ATOM 1625 C CA . LEU A 1 240 ? 4.099 12.329 26.694 1.00 71.62 240 LEU A CA 1
ATOM 1626 C C . LEU A 1 240 ? 4.169 13.111 25.370 1.00 71.62 240 LEU A C 1
ATOM 1628 O O . LEU A 1 240 ? 4.860 14.123 25.316 1.00 71.62 240 LEU A O 1
ATOM 1632 N N . GLY A 1 241 ? 3.464 12.669 24.320 1.00 64.94 241 GLY A N 1
ATOM 1633 C CA . GLY A 1 241 ? 3.254 13.418 23.074 1.00 64.94 241 GLY A CA 1
ATOM 1634 C C . GLY A 1 241 ? 4.502 13.724 22.239 1.00 64.94 241 GLY A C 1
ATOM 1635 O O . GLY A 1 241 ? 4.422 14.570 21.355 1.00 64.94 241 GLY A O 1
ATOM 1636 N N . GLN A 1 242 ? 5.646 13.098 22.529 1.00 69.81 242 GLN A N 1
ATOM 1637 C CA . GLN A 1 242 ? 6.921 13.392 21.858 1.00 69.81 242 GLN A CA 1
ATOM 1638 C C . GLN A 1 242 ? 7.290 12.325 20.821 1.00 69.81 242 GLN A C 1
ATOM 1640 O O . GLN A 1 242 ? 7.732 12.687 19.739 1.00 69.81 242 GLN A O 1
ATOM 1645 N N . ASP A 1 243 ? 7.028 11.046 21.111 1.00 78.44 243 ASP A N 1
ATOM 1646 C CA . ASP A 1 243 ? 7.386 9.935 20.226 1.00 78.44 243 ASP A CA 1
ATOM 1647 C C . ASP A 1 243 ? 6.164 9.055 19.912 1.00 78.44 243 ASP A C 1
ATOM 1649 O O . ASP A 1 243 ? 5.339 8.799 20.809 1.00 78.44 243 ASP A O 1
ATOM 1653 N N . PRO A 1 244 ? 6.028 8.578 18.658 1.00 84.62 244 PRO A N 1
ATOM 1654 C CA . PRO A 1 244 ? 5.028 7.581 18.319 1.00 84.62 244 PRO A CA 1
ATOM 1655 C C . PRO A 1 244 ? 5.335 6.304 19.105 1.00 84.62 244 PRO A C 1
ATOM 1657 O O . PRO A 1 244 ? 6.411 5.714 18.992 1.00 84.62 244 PRO A O 1
ATOM 1660 N N . LEU A 1 245 ? 4.387 5.886 19.942 1.00 87.69 245 LEU A N 1
ATOM 1661 C CA . LEU A 1 245 ? 4.488 4.615 20.645 1.00 87.69 245 LEU A CA 1
ATOM 1662 C C . LEU A 1 245 ? 4.334 3.484 19.636 1.00 87.69 245 LEU A C 1
ATOM 1664 O O . LEU A 1 245 ? 5.167 2.587 19.602 1.00 87.69 245 LEU A O 1
ATOM 1668 N N . ILE A 1 246 ? 3.290 3.560 18.812 1.00 89.62 246 ILE A N 1
ATOM 1669 C CA . ILE A 1 246 ? 3.005 2.599 17.750 1.00 89.62 246 ILE A CA 1
ATOM 1670 C C . ILE A 1 246 ? 2.911 3.363 16.438 1.00 89.62 246 ILE A C 1
ATOM 1672 O O . ILE A 1 246 ? 2.193 4.360 16.361 1.00 89.62 246 ILE A O 1
ATOM 1676 N N . HIS A 1 247 ? 3.602 2.869 15.423 1.00 92.56 247 HIS A N 1
ATOM 1677 C CA . HIS A 1 247 ? 3.446 3.303 14.044 1.00 92.56 247 HIS A CA 1
ATOM 1678 C C . HIS A 1 247 ? 3.104 2.074 13.202 1.00 92.56 247 HIS A C 1
ATOM 1680 O O . HIS A 1 247 ? 3.761 1.042 13.310 1.00 92.56 247 HIS A O 1
ATOM 1686 N N . LEU A 1 248 ? 2.024 2.144 12.435 1.00 93.06 248 LEU A N 1
ATOM 1687 C CA . LEU A 1 248 ? 1.578 1.062 11.571 1.00 93.06 248 LEU A CA 1
ATOM 1688 C C . LEU A 1 248 ? 1.298 1.616 10.182 1.00 93.06 248 LEU A C 1
ATOM 1690 O O . LEU A 1 248 ? 0.415 2.454 10.023 1.00 93.06 248 LEU A O 1
ATOM 1694 N N . ALA A 1 249 ? 1.967 1.042 9.192 1.00 95.19 249 ALA A N 1
ATOM 1695 C CA . ALA A 1 249 ? 1.692 1.249 7.783 1.00 95.19 249 ALA A CA 1
ATOM 1696 C C . ALA A 1 249 ? 1.149 -0.054 7.179 1.00 95.19 249 ALA A C 1
ATOM 1698 O O . ALA A 1 249 ? 1.788 -1.103 7.283 1.00 95.19 249 ALA A O 1
ATOM 1699 N N . LEU A 1 250 ? -0.032 -0.003 6.560 1.00 95.12 250 LEU A N 1
ATOM 1700 C CA . LEU A 1 250 ? -0.593 -1.110 5.780 1.00 95.12 250 LEU A CA 1
ATOM 1701 C C . LEU A 1 250 ? -0.689 -0.727 4.308 1.00 95.12 250 LEU A C 1
ATOM 1703 O O . LEU A 1 250 ? -1.149 0.370 3.978 1.00 95.12 250 LEU A O 1
ATOM 1707 N N . GLY A 1 251 ? -0.326 -1.675 3.445 1.00 95.19 251 GLY A N 1
ATOM 1708 C CA . GLY A 1 251 ? -0.374 -1.523 1.997 1.00 95.19 251 GLY A CA 1
ATOM 1709 C C . GLY A 1 251 ? 0.481 -0.351 1.533 1.00 95.19 251 GLY A C 1
ATOM 1710 O O . GLY A 1 251 ? -0.055 0.662 1.101 1.00 95.19 251 GLY A O 1
ATOM 1711 N N . THR A 1 252 ? 1.799 -0.461 1.654 1.00 96.06 252 THR A N 1
ATOM 1712 C CA . THR A 1 252 ? 2.732 0.516 1.090 1.00 96.06 252 THR A CA 1
ATOM 1713 C C . THR A 1 252 ? 3.194 0.033 -0.275 1.00 96.06 252 THR A C 1
ATOM 1715 O O . THR A 1 252 ? 3.732 -1.066 -0.408 1.00 96.06 252 THR A O 1
ATOM 1718 N N . VAL A 1 253 ? 2.997 0.859 -1.295 1.00 96.19 253 VAL A N 1
ATOM 1719 C CA . VAL A 1 253 ? 3.409 0.578 -2.672 1.00 96.19 253 VAL A CA 1
ATOM 1720 C C . VAL A 1 253 ? 4.157 1.768 -3.250 1.00 96.19 253 VAL A C 1
ATOM 1722 O O . VAL A 1 253 ? 3.824 2.922 -2.975 1.00 96.19 253 VAL A O 1
ATOM 1725 N N . THR A 1 254 ? 5.164 1.486 -4.068 1.00 94.62 254 THR A N 1
ATOM 1726 C CA . THR A 1 254 ? 5.882 2.499 -4.846 1.00 94.62 254 THR A CA 1
ATOM 1727 C C . THR A 1 254 ? 6.127 1.962 -6.244 1.00 94.62 254 THR A C 1
ATOM 1729 O O . THR A 1 254 ? 6.578 0.832 -6.394 1.00 94.62 254 THR A O 1
ATOM 1732 N N . CYS A 1 255 ? 5.850 2.769 -7.256 1.00 92.88 255 CYS A N 1
ATOM 1733 C CA . CYS A 1 255 ? 6.075 2.464 -8.659 1.00 92.88 255 CYS A CA 1
ATOM 1734 C C . CYS A 1 255 ? 6.973 3.548 -9.246 1.00 92.88 255 CYS A C 1
ATOM 1736 O O . CYS A 1 255 ? 6.832 4.724 -8.915 1.00 92.88 255 CYS A O 1
ATOM 1738 N N . GLY A 1 256 ? 7.893 3.154 -10.112 1.00 89.19 256 GLY A N 1
ATOM 1739 C CA . GLY A 1 256 ? 8.940 4.000 -10.659 1.00 89.19 256 GLY A CA 1
ATOM 1740 C C . GLY A 1 256 ? 10.103 4.282 -9.690 1.00 89.19 256 GLY A C 1
ATOM 1741 O O . GLY A 1 256 ? 10.114 3.788 -8.561 1.00 89.19 256 GLY A O 1
ATOM 1742 N N . PRO A 1 257 ? 11.093 5.085 -10.124 1.00 85.62 257 PRO A N 1
ATOM 1743 C CA . PRO A 1 257 ? 11.098 5.835 -11.380 1.00 85.62 257 PRO A CA 1
ATOM 1744 C C . PRO A 1 257 ? 11.155 4.928 -12.610 1.00 85.62 257 PRO A C 1
ATOM 1746 O O . PRO A 1 257 ? 11.889 3.943 -12.629 1.00 85.62 257 PRO A O 1
ATOM 1749 N N . ASN A 1 258 ? 10.386 5.293 -13.636 1.00 79.25 258 ASN A N 1
ATOM 1750 C CA . ASN A 1 258 ? 10.463 4.669 -14.950 1.00 79.25 258 ASN A CA 1
ATOM 1751 C C . ASN A 1 258 ? 11.134 5.646 -15.917 1.00 79.25 258 ASN A C 1
ATOM 1753 O O . ASN A 1 258 ? 10.590 6.716 -16.196 1.00 79.25 258 ASN A O 1
ATOM 1757 N N . VAL A 1 259 ? 12.313 5.299 -16.423 1.00 75.38 259 VAL A N 1
ATOM 1758 C CA . VAL A 1 259 ? 13.095 6.170 -17.309 1.00 75.38 259 VAL A CA 1
ATOM 1759 C C . VAL A 1 259 ? 13.208 5.503 -18.670 1.00 75.38 259 VAL A C 1
ATOM 1761 O O . VAL A 1 259 ? 13.690 4.379 -18.748 1.00 75.38 259 VAL A O 1
ATOM 1764 N N . VAL A 1 260 ? 12.790 6.204 -19.733 1.00 66.06 260 VAL A N 1
ATOM 1765 C CA . VAL A 1 260 ? 13.161 5.819 -21.103 1.00 66.06 260 VAL A CA 1
ATOM 1766 C C . VAL A 1 260 ? 14.559 6.345 -21.378 1.00 66.06 260 VAL A C 1
ATOM 1768 O O . VAL A 1 260 ? 14.823 7.547 -21.250 1.00 66.06 260 VAL A O 1
ATOM 1771 N N . ALA A 1 261 ? 15.456 5.456 -21.766 1.00 64.69 261 ALA A N 1
ATOM 1772 C CA . ALA A 1 261 ? 16.731 5.822 -22.322 1.00 64.69 261 ALA A CA 1
ATOM 1773 C C . ALA A 1 261 ? 16.518 6.639 -23.596 1.00 64.69 261 ALA A C 1
ATOM 1775 O O . ALA A 1 261 ? 15.850 6.213 -24.532 1.00 64.69 261 ALA A O 1
ATOM 1776 N N . ALA A 1 262 ? 17.097 7.837 -23.660 1.00 59.91 262 ALA A N 1
ATOM 1777 C CA . ALA A 1 262 ? 17.065 8.586 -24.906 1.00 59.91 262 ALA A CA 1
ATOM 1778 C C . ALA A 1 262 ? 17.777 7.777 -25.999 1.00 59.91 262 ALA A C 1
ATOM 1780 O O . ALA A 1 262 ? 18.911 7.341 -25.782 1.00 59.91 262 ALA A O 1
ATOM 1781 N N . ASP A 1 263 ? 17.140 7.651 -27.169 1.00 58.19 263 ASP A N 1
ATOM 1782 C CA . ASP A 1 263 ? 17.766 7.153 -28.393 1.00 58.19 263 ASP A CA 1
ATOM 1783 C C . ASP A 1 263 ? 19.101 7.873 -28.588 1.00 58.19 263 ASP A C 1
ATOM 1785 O O . ASP A 1 263 ? 19.155 9.045 -28.978 1.00 58.19 263 ASP A O 1
ATOM 1789 N N . VAL A 1 264 ? 20.207 7.195 -28.282 1.00 58.16 264 VAL A N 1
ATOM 1790 C CA . VAL A 1 264 ? 21.529 7.747 -28.547 1.00 58.16 264 VAL A CA 1
ATOM 1791 C C . VAL A 1 264 ? 21.772 7.545 -30.039 1.00 58.16 264 VAL A C 1
ATOM 1793 O O . VAL A 1 264 ? 21.923 6.400 -30.475 1.00 58.16 264 VAL A O 1
ATOM 1796 N N . PRO A 1 265 ? 21.831 8.609 -30.863 1.00 57.31 265 PRO A N 1
ATOM 1797 C CA . PRO A 1 265 ? 22.128 8.435 -32.272 1.00 57.31 265 PRO A CA 1
ATOM 1798 C C . PRO A 1 265 ? 23.492 7.748 -32.408 1.00 57.31 265 PRO A C 1
ATOM 1800 O O . PRO A 1 265 ? 24.513 8.266 -31.961 1.00 57.31 265 PRO A O 1
ATOM 1803 N N . VAL A 1 266 ? 23.502 6.582 -33.064 1.00 58.00 266 VAL A N 1
ATOM 1804 C CA . VAL A 1 266 ? 24.672 5.697 -33.268 1.00 58.00 266 VAL A CA 1
ATOM 1805 C C . VAL A 1 266 ? 25.854 6.416 -33.943 1.00 58.00 266 VAL A C 1
ATOM 1807 O O . VAL A 1 266 ? 26.987 5.936 -33.936 1.00 58.00 266 VAL A O 1
ATOM 1810 N N . ILE A 1 267 ? 25.612 7.598 -34.512 1.00 57.59 267 ILE A N 1
ATOM 1811 C CA . ILE A 1 267 ? 26.635 8.471 -35.070 1.00 57.59 267 ILE A CA 1
ATOM 1812 C C . ILE A 1 267 ? 26.737 9.710 -34.171 1.00 57.59 267 ILE A C 1
ATOM 1814 O O . ILE A 1 267 ? 25.897 10.607 -34.296 1.00 57.59 267 ILE A O 1
ATOM 1818 N N . PRO A 1 268 ? 27.761 9.820 -33.302 1.00 57.88 268 PRO A N 1
ATOM 1819 C CA . PRO A 1 268 ? 28.054 11.096 -32.666 1.00 57.88 268 PRO A CA 1
ATOM 1820 C C . PRO A 1 268 ? 28.248 12.138 -33.774 1.00 57.88 268 PRO A C 1
ATOM 1822 O O . PRO A 1 268 ? 29.025 11.912 -34.703 1.00 57.88 268 PRO A O 1
ATOM 1825 N N . LEU A 1 269 ? 27.536 13.269 -33.708 1.00 59.72 269 LEU A N 1
ATOM 1826 C CA . LEU A 1 269 ? 27.605 14.340 -34.719 1.00 59.72 269 LEU A CA 1
ATOM 1827 C C . LEU A 1 269 ? 29.055 14.808 -34.981 1.00 59.72 269 LEU A C 1
ATOM 1829 O O . LEU A 1 269 ? 29.394 15.197 -36.096 1.00 59.72 269 LEU A O 1
ATOM 1833 N N . GLU A 1 270 ? 29.924 14.682 -33.976 1.00 58.53 270 GLU A N 1
ATOM 1834 C CA . GLU A 1 270 ? 31.375 14.925 -34.023 1.00 58.53 270 GLU A CA 1
ATOM 1835 C C . GLU A 1 270 ? 32.130 13.987 -34.997 1.00 58.53 270 GLU A C 1
ATOM 1837 O O . GLU A 1 270 ? 33.179 14.341 -35.533 1.00 58.53 270 GLU A O 1
ATOM 1842 N N . GLY A 1 271 ? 31.602 12.787 -35.268 1.00 50.06 271 GLY A N 1
ATOM 1843 C CA . GLY A 1 271 ? 32.180 11.790 -36.177 1.00 50.06 271 GLY A CA 1
ATOM 1844 C C . GLY A 1 271 ? 31.749 11.935 -37.640 1.00 50.06 271 GLY A C 1
ATOM 1845 O O . GLY A 1 271 ? 32.382 11.359 -38.530 1.00 50.06 271 GLY A O 1
ATOM 1846 N N . LEU A 1 272 ? 30.713 12.733 -37.919 1.00 55.44 272 LEU A N 1
ATOM 1847 C CA . LEU A 1 272 ? 30.208 12.981 -39.271 1.00 55.44 272 LEU A CA 1
ATOM 1848 C C . LEU A 1 272 ? 31.279 13.519 -40.249 1.00 55.44 272 LEU A C 1
ATOM 1850 O O . LEU A 1 272 ? 31.366 12.997 -41.366 1.00 55.44 272 LEU A O 1
ATOM 1854 N N . PRO A 1 273 ? 32.150 14.486 -39.878 1.00 57.47 273 PRO A N 1
ATOM 1855 C CA . PRO A 1 273 ? 33.209 14.944 -40.778 1.00 57.47 273 PRO A CA 1
ATOM 1856 C C . PRO A 1 273 ? 34.267 13.865 -41.053 1.00 57.47 273 PRO A C 1
ATOM 1858 O O . PRO A 1 273 ? 34.808 13.814 -42.157 1.00 57.47 273 PRO A O 1
ATOM 1861 N N . ILE A 1 274 ? 34.533 12.962 -40.102 1.00 59.94 274 ILE A N 1
ATOM 1862 C CA . ILE A 1 274 ? 35.512 11.875 -40.271 1.00 59.94 274 ILE A CA 1
ATOM 1863 C C . ILE A 1 274 ? 34.943 10.780 -41.184 1.00 59.94 274 ILE A C 1
ATOM 1865 O O . ILE A 1 274 ? 35.641 10.300 -42.078 1.00 59.94 274 ILE A O 1
ATOM 1869 N N . ALA A 1 275 ? 33.666 10.422 -41.021 1.00 56.84 275 ALA A N 1
ATOM 1870 C CA . ALA A 1 275 ? 32.980 9.464 -41.890 1.00 56.84 275 ALA A CA 1
ATOM 1871 C C . ALA A 1 275 ? 32.855 9.975 -43.340 1.00 56.84 275 ALA A C 1
ATOM 1873 O O . ALA A 1 275 ? 33.080 9.227 -44.291 1.00 56.84 275 ALA A O 1
ATOM 1874 N N . LEU A 1 276 ? 32.578 11.270 -43.535 1.00 59.78 276 LEU A N 1
ATOM 1875 C CA . LEU A 1 276 ? 32.592 11.881 -44.868 1.00 59.78 276 LEU A CA 1
ATOM 1876 C C . LEU A 1 276 ? 34.006 11.924 -45.468 1.00 59.78 276 LEU A C 1
ATOM 1878 O O . LEU A 1 276 ? 34.176 11.656 -46.659 1.00 59.78 276 LEU A O 1
ATOM 1882 N N . ALA A 1 277 ? 35.031 12.203 -44.656 1.00 58.78 277 ALA A N 1
ATOM 1883 C CA . ALA A 1 277 ? 36.419 12.234 -45.111 1.00 58.78 277 ALA A CA 1
ATOM 1884 C C . ALA A 1 277 ? 36.934 10.851 -45.547 1.00 58.78 277 ALA A C 1
ATOM 1886 O O . ALA A 1 277 ? 37.660 10.756 -46.540 1.00 58.78 277 ALA A O 1
ATOM 1887 N N . THR A 1 278 ? 36.545 9.770 -44.864 1.00 60.12 278 THR A N 1
ATOM 1888 C CA . THR A 1 278 ? 36.949 8.406 -45.243 1.00 60.12 278 THR A CA 1
ATOM 1889 C C . THR A 1 278 ? 36.285 7.956 -46.544 1.00 60.12 278 THR A C 1
ATOM 1891 O O . THR A 1 278 ? 36.977 7.447 -47.429 1.00 60.12 278 THR A O 1
ATOM 1894 N N . VAL A 1 279 ? 34.987 8.220 -46.727 1.00 62.56 279 VAL A N 1
ATOM 1895 C CA . VAL A 1 279 ? 34.278 7.916 -47.985 1.00 62.56 279 VAL A CA 1
ATOM 1896 C C . VAL A 1 279 ? 34.849 8.730 -49.152 1.00 62.56 279 VAL A C 1
ATOM 1898 O O . VAL A 1 279 ? 35.120 8.174 -50.220 1.00 62.56 279 VAL A O 1
ATOM 1901 N N . ALA A 1 280 ? 35.118 10.023 -48.947 1.00 60.56 280 ALA A N 1
ATOM 1902 C CA . ALA A 1 280 ? 35.747 10.869 -49.960 1.00 60.56 280 ALA A CA 1
ATOM 1903 C C . ALA A 1 280 ? 37.168 10.390 -50.312 1.00 60.56 280 ALA A C 1
ATOM 1905 O O . ALA A 1 280 ? 37.520 10.303 -51.491 1.00 60.56 280 ALA A O 1
ATOM 1906 N N . GLY A 1 281 ? 37.971 10.013 -49.312 1.00 60.81 281 GLY A N 1
ATOM 1907 C CA . GLY A 1 281 ? 39.326 9.492 -49.506 1.00 60.81 281 GLY A CA 1
ATOM 1908 C C . GLY A 1 281 ? 39.359 8.198 -50.325 1.00 60.81 281 GLY A C 1
ATOM 1909 O O . GLY A 1 281 ? 40.134 8.087 -51.278 1.00 60.81 281 GLY A O 1
ATOM 1910 N N . VAL A 1 282 ? 38.472 7.242 -50.023 1.00 67.81 282 VAL A N 1
ATOM 1911 C CA . VAL A 1 282 ? 38.347 5.987 -50.788 1.00 67.81 282 VAL A CA 1
ATOM 1912 C C . VAL A 1 282 ? 37.881 6.259 -52.222 1.00 67.81 282 VAL A C 1
ATOM 1914 O O . VAL A 1 282 ? 38.438 5.692 -53.165 1.00 67.81 282 VAL A O 1
ATOM 1917 N N . GLY A 1 283 ? 36.926 7.175 -52.411 1.00 67.38 283 GLY A N 1
ATOM 1918 C CA . GLY A 1 283 ? 36.454 7.585 -53.735 1.00 67.38 283 GLY A CA 1
ATOM 1919 C C . GLY A 1 283 ? 37.562 8.183 -54.612 1.00 67.38 283 GLY A C 1
ATOM 1920 O O . GLY A 1 283 ? 37.697 7.809 -55.779 1.00 67.38 283 GLY A O 1
ATOM 1921 N N . VAL A 1 284 ? 38.412 9.052 -54.050 1.00 72.00 284 VAL A N 1
ATOM 1922 C CA . VAL A 1 284 ? 39.550 9.651 -54.772 1.00 72.00 284 VAL A CA 1
ATOM 1923 C C . VAL A 1 284 ? 40.580 8.590 -55.162 1.00 72.00 284 VAL A C 1
ATOM 1925 O O . VAL A 1 284 ? 41.036 8.573 -56.308 1.00 72.00 284 VAL A O 1
ATOM 1928 N N . ILE A 1 285 ? 40.915 7.662 -54.260 1.00 69.44 285 ILE A N 1
ATOM 1929 C CA . ILE A 1 285 ? 41.857 6.571 -54.555 1.00 69.44 285 ILE A CA 1
ATOM 1930 C C . ILE A 1 285 ? 41.306 5.667 -55.666 1.00 69.44 285 ILE A C 1
ATOM 1932 O O . ILE A 1 285 ? 42.024 5.364 -56.623 1.00 69.44 285 ILE A O 1
ATOM 1936 N N . ALA A 1 286 ? 40.026 5.289 -55.598 1.00 70.31 286 ALA A N 1
ATOM 1937 C CA . ALA A 1 286 ? 39.374 4.484 -56.628 1.00 70.31 286 ALA A CA 1
ATOM 1938 C C . ALA A 1 286 ? 39.380 5.185 -57.999 1.00 70.31 286 ALA A C 1
ATOM 1940 O O . ALA A 1 286 ? 39.684 4.558 -59.018 1.00 70.31 286 ALA A O 1
ATOM 1941 N N . LEU A 1 287 ? 39.128 6.497 -58.033 1.00 75.25 287 LEU A N 1
ATOM 1942 C CA . LEU A 1 287 ? 39.124 7.291 -59.263 1.00 75.25 287 LEU A CA 1
ATOM 1943 C C . LEU A 1 287 ? 40.530 7.431 -59.870 1.00 75.25 287 LEU A C 1
ATOM 1945 O O . LEU A 1 287 ? 40.696 7.293 -61.086 1.00 75.25 287 LEU A O 1
ATOM 1949 N N . VAL A 1 288 ? 41.560 7.634 -59.043 1.00 78.50 288 VAL A N 1
ATOM 1950 C CA . VAL A 1 288 ? 42.965 7.686 -59.488 1.00 78.50 288 VAL A CA 1
ATOM 1951 C C . VAL A 1 288 ? 43.420 6.332 -60.040 1.00 78.50 288 VAL A C 1
ATOM 1953 O O . VAL A 1 288 ? 44.040 6.280 -61.107 1.00 78.50 288 VAL A O 1
ATOM 1956 N N . VAL A 1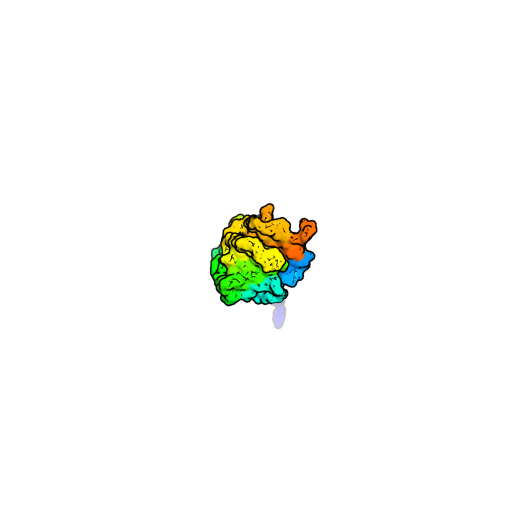 289 ? 43.077 5.226 -59.372 1.00 78.50 289 VAL A N 1
ATOM 1957 C CA . VAL A 1 289 ? 43.380 3.869 -59.857 1.00 78.50 289 VAL A CA 1
ATOM 1958 C C . VAL A 1 289 ? 42.643 3.580 -61.167 1.00 78.50 289 VAL A C 1
ATOM 1960 O O . VAL A 1 289 ? 43.250 3.050 -62.101 1.00 78.50 289 VAL A O 1
ATOM 1963 N N . HIS A 1 290 ? 41.371 3.971 -61.286 1.00 76.50 290 HIS A N 1
ATOM 1964 C CA . HIS A 1 290 ? 40.612 3.770 -62.518 1.00 76.50 290 HIS A CA 1
ATOM 1965 C C . HIS A 1 290 ? 41.205 4.556 -63.699 1.00 76.50 290 HIS A C 1
ATOM 1967 O O . HIS A 1 290 ? 41.379 3.992 -64.782 1.00 76.50 290 HIS A O 1
ATOM 1973 N N . ARG A 1 291 ? 41.599 5.821 -63.486 1.00 78.25 291 ARG A N 1
ATOM 1974 C CA . ARG A 1 291 ? 42.264 6.639 -64.516 1.00 78.25 291 ARG A CA 1
ATOM 1975 C C . ARG A 1 291 ? 43.606 6.054 -64.953 1.00 78.25 291 ARG A C 1
ATOM 1977 O O . ARG A 1 291 ? 43.865 5.977 -66.150 1.00 78.25 291 ARG A O 1
ATOM 1984 N N . ARG A 1 292 ? 44.433 5.579 -64.014 1.00 76.12 292 ARG A N 1
ATOM 1985 C CA . ARG A 1 292 ? 45.722 4.940 -64.344 1.00 76.12 292 ARG A CA 1
ATOM 1986 C C . ARG A 1 292 ? 45.553 3.659 -65.162 1.00 76.12 292 ARG A C 1
ATOM 1988 O O . ARG A 1 292 ? 46.346 3.420 -66.066 1.00 76.12 292 ARG A O 1
ATOM 1995 N N . ARG A 1 293 ? 44.507 2.867 -64.899 1.00 74.25 293 ARG A N 1
ATOM 1996 C CA . ARG A 1 293 ? 44.202 1.666 -65.697 1.00 74.25 293 ARG A CA 1
ATOM 1997 C C . ARG A 1 293 ? 43.787 1.999 -67.133 1.00 74.25 293 ARG A C 1
ATOM 1999 O O . ARG A 1 293 ? 44.204 1.294 -68.044 1.00 74.25 293 ARG A O 1
ATOM 2006 N N . ARG A 1 294 ? 43.030 3.082 -67.355 1.00 70.81 294 ARG A N 1
ATOM 2007 C CA . ARG A 1 294 ? 42.669 3.517 -68.719 1.00 70.81 294 ARG A CA 1
ATOM 2008 C C . ARG A 1 294 ? 43.893 3.956 -69.526 1.00 70.81 294 ARG A C 1
ATOM 2010 O O . ARG A 1 294 ? 44.072 3.482 -70.639 1.00 70.81 294 ARG A O 1
ATOM 2017 N N . LEU A 1 295 ? 44.779 4.755 -68.930 1.00 72.31 295 LEU A N 1
ATOM 2018 C CA . LEU A 1 295 ? 45.988 5.243 -69.609 1.00 72.31 295 LEU A CA 1
ATOM 2019 C C . LEU A 1 295 ? 46.970 4.117 -69.980 1.00 72.31 295 LEU A C 1
ATOM 2021 O O . LEU A 1 295 ? 47.596 4.174 -71.031 1.00 72.31 295 LEU A O 1
ATOM 2025 N N . ALA A 1 296 ? 47.067 3.066 -69.159 1.00 62.69 296 ALA A N 1
ATOM 2026 C CA . ALA A 1 296 ? 47.888 1.892 -69.471 1.00 62.69 296 ALA A CA 1
ATOM 2027 C C . ALA A 1 296 ? 47.317 1.027 -70.614 1.00 62.69 296 ALA A C 1
ATOM 2029 O O . ALA A 1 296 ? 48.039 0.213 -71.180 1.00 62.69 296 ALA A O 1
ATOM 2030 N N . THR A 1 297 ? 46.034 1.191 -70.950 1.00 58.88 297 THR A N 1
ATOM 2031 C CA . THR A 1 297 ? 45.380 0.439 -72.034 1.00 58.88 297 THR A CA 1
ATOM 2032 C C . THR A 1 297 ? 45.559 1.136 -73.392 1.00 58.88 297 THR A C 1
ATOM 2034 O O . THR A 1 297 ? 45.576 0.472 -74.420 1.00 58.88 297 THR A O 1
ATOM 2037 N N . GLU A 1 298 ? 45.772 2.456 -73.415 1.00 57.62 298 GLU A N 1
ATOM 2038 C CA . GLU A 1 298 ? 46.000 3.231 -74.652 1.00 57.62 298 GLU A CA 1
ATOM 2039 C C . GLU A 1 298 ? 47.443 3.158 -75.184 1.00 57.62 298 GLU A C 1
ATOM 2041 O O . GLU A 1 298 ? 47.702 3.596 -76.297 1.00 57.62 298 GLU A O 1
ATOM 2046 N N . THR A 1 299 ? 48.393 2.584 -74.437 1.00 51.47 299 THR A N 1
ATOM 2047 C CA . THR A 1 299 ? 49.809 2.472 -74.857 1.00 51.47 299 THR A CA 1
ATOM 2048 C C . THR A 1 299 ? 50.154 1.154 -75.570 1.00 51.47 299 THR A C 1
ATOM 2050 O O . THR A 1 299 ? 51.329 0.856 -75.770 1.00 51.47 299 THR A O 1
ATOM 2053 N N . GLN A 1 300 ? 49.149 0.351 -75.938 1.00 50.22 300 GLN A N 1
ATOM 2054 C CA . GLN A 1 300 ? 49.306 -0.926 -76.655 1.00 50.22 300 GLN A CA 1
ATOM 2055 C C . GLN A 1 300 ? 48.738 -0.923 -78.088 1.00 50.22 300 GLN A C 1
ATOM 2057 O O . GLN A 1 300 ? 48.464 -1.992 -78.632 1.00 50.22 300 GLN A O 1
ATOM 2062 N N . ILE A 1 301 ? 48.591 0.250 -78.713 1.00 46.56 301 ILE A N 1
ATOM 2063 C CA . ILE A 1 301 ? 48.290 0.378 -80.151 1.00 46.56 301 ILE A CA 1
ATOM 2064 C C . ILE A 1 301 ? 49.517 0.930 -80.872 1.00 46.56 301 ILE A C 1
ATOM 2066 O O . ILE A 1 301 ? 50.057 1.952 -80.391 1.00 46.56 301 ILE A O 1
#

Foldseek 3Di:
DDDDDDDDDPPDPPPPPPPPPPPPPPPDPQFFWKKKKKKWFKFKDFLNHTPDGQDMDIDMDGDPDQDDKDKDWDWRDDDDDQKQFQTWIKMKIWGGADDVVRFWTKIKIKTWTAARPKDWDQDPVSDIDIDRYDAQRIWGHPPQQKIKTFSMWMKMWMWTQDQPGIDIWIATHQIWMFGGDVNHGDDDTHTDDGTDDEQDWDPDSPPQKTKTAFHWDPPVHPDGRKTKTFGIWMFGADPVRPTGRMTMTGIIMMIDPGHDRPPDPPDDPVCVVVVVVVVVVVVVVVVVVVVVVVVVVVVPD

Sequence (301 aa):
MIKRLRHTAKVGALMTVAATGLLIGGATPALADTSQATANAAVLELLGNPLITTGTCAVEHESNQSLPDEICNENPGLTGGVLSAGLLSQTAIARAGEAPDGSPATSAACAGVVGGNGTIQIGPGDDCQFTSGDPDGVVLDLGGVAQIRADAIIAECNATSVPQGGTATVTFVNASVQLLALGLPVGPAIPLASNPAPNTPVLGLGPLLSITLNQQPPDPAPAVGGVGTTALDVTVLGLLGQDPLIHLALGTVTCGPNVVAADVPVIPLEGLPIALATVAGVGVIALVVHRRRRLATETQI

Secondary structure (DSSP, 8-state):
------------------------------PPPEEEEEEEEEEEEETTEEEEE---EEEEEE-SS-PPPEEEEE-PPP-STTEE-SEEEEEEEEE-S--TT-PPPEEEEEEEEE-TT-EEEE-TTS-EEEE--STT-EEEE-TTSEEEEESEEEEEEEEESSTT-EEEEEEEES-EEEEEETTEE-S--EEPPSSPPTTEEPPSS-TTEEEEEEE-PPSSPSTTT-EEEEEEEEEEE-TTSSSEEEEEEEEEEEE---BPPP---SS-GGGHHHHHHHHHHHHHHHHHHHHHHHHHHGGG-

Radius of gyration: 34.06 Å; chains: 1; bounding box: 96×46×109 Å

pLDDT: mean 78.29, std 17.61, range [37.34, 97.88]